Protein AF-A0A7L4P9Q3-F1 (afdb_monomer)

Solvent-accessible surface area (backbone atoms only — not comparable to full-atom values): 13283 Å² total; per-residue (Å²): 83,42,53,64,49,40,51,52,52,28,54,54,27,52,57,47,48,77,66,51,88,48,67,66,63,31,48,49,32,52,34,48,31,54,48,36,56,52,50,45,51,56,47,51,32,53,77,71,73,44,85,76,53,98,40,65,44,51,39,40,46,52,34,30,77,71,64,49,29,72,83,77,51,38,65,55,49,54,48,36,56,48,69,76,36,91,86,52,83,74,44,74,68,56,48,51,55,46,50,55,54,44,71,66,46,50,61,57,40,52,52,32,43,51,54,50,35,65,76,65,55,75,47,56,66,75,60,41,72,77,46,46,65,58,42,53,72,74,50,40,39,34,30,26,34,20,65,46,49,43,70,58,68,56,58,100,86,54,58,43,37,34,40,33,32,55,88,53,95,79,54,74,64,58,29,51,52,50,14,53,55,51,16,67,77,64,78,45,63,35,49,46,44,52,57,67,78,49,57,61,72,58,50,49,50,40,72,73,52,34,40,83,50,46,65,77,43,69,66,61,51,54,50,50,56,52,53,54,49,52,52,42,52,56,58,56,52,69,76,75,114

Secondary structure (DSSP, 8-state):
-HHHHHHHHHHHHHHHHHH---HHHHHHHHHHHHHHHHHHHHHHHHHTTPPPPSSHHHHHHHHHHTTSS-S--HHHHHHHHHHHSTTS---HHHHHHHHHHHHHHHHHHHHHHHHHHHHHTSS----GGGGHHHHHHTT-SEEEE-HHHHHT---TT--EEEEEE-SS---HHHHHHHHHHHHHHHTS-EEEEETTS--HHHHHHHHHH-EEEEES-HHHHHHHHHHHHHHHHHHHHTT--

Foldseek 3Di:
DQLVVLLVLLVVLLVCCVPDPDLLSNLVSLLSSLVSLLVLLQLVCVLVVHDQDPASLVSLVVCCVVQLAPPDSNVSSVVSVVSVDPPDPCDPVNSVVSSVVCNVGSVRSSVSNVVNCVVVVSPVPPLLVVVQVLCVVLQWAWKWFFDCVLVSNDDPQDETEMETERPDDDDPVSQVVSQVVVCVVVVHGHGYDYPVPDDLVVVVRCLVRIDTSDHPDPVVVVVVSVVSVVVSVVVVVVVVD

Mean predicted aligned error: 12.03 Å

Organism: NCBI:txid121277

Nearest PDB structures (foldseek):
  7bxo-assembly1_A  TM=8.896E-01  e=3.142E-07  Shewanella oneidensis MR-1
  6m6u-assembly1_F  TM=8.842E-01  e=9.973E-07  Shewanella oneidensis MR-1
  6m6u-assembly1_A  TM=8.779E-01  e=1.108E-06  Shewanella oneidensis MR-1
  7aer-assembly1_A  TM=8.636E-01  e=3.336E-06  Shewanella oneidensis MR-1
  6m6w-assembly1_F  TM=8.588E-01  e=3.004E-06  Shewanella oneidensis MR-1

Structure (mmCIF, N/CA/C/O backbone):
data_AF-A0A7L4P9Q3-F1
#
_entry.id   AF-A0A7L4P9Q3-F1
#
loop_
_atom_site.group_PDB
_atom_site.id
_atom_site.type_symbol
_atom_site.label_atom_id
_atom_site.label_alt_id
_atom_site.label_comp_id
_atom_site.label_asym_id
_atom_site.label_entity_id
_atom_site.label_seq_id
_atom_site.pdbx_PDB_ins_code
_atom_site.Cartn_x
_atom_site.Cartn_y
_atom_site.Cartn_z
_atom_site.occupancy
_atom_site.B_iso_or_equiv
_atom_site.auth_seq_id
_atom_site.auth_comp_id
_atom_site.auth_asym_id
_atom_site.auth_atom_id
_atom_site.pdbx_PDB_model_num
ATOM 1 N N . MET A 1 1 ? -6.589 1.162 -1.705 1.00 54.84 1 MET A N 1
ATOM 2 C CA . MET A 1 1 ? -5.410 2.061 -1.766 1.00 54.84 1 MET A CA 1
ATOM 3 C C . MET A 1 1 ? -4.164 1.322 -2.277 1.00 54.84 1 MET A C 1
ATOM 5 O O . MET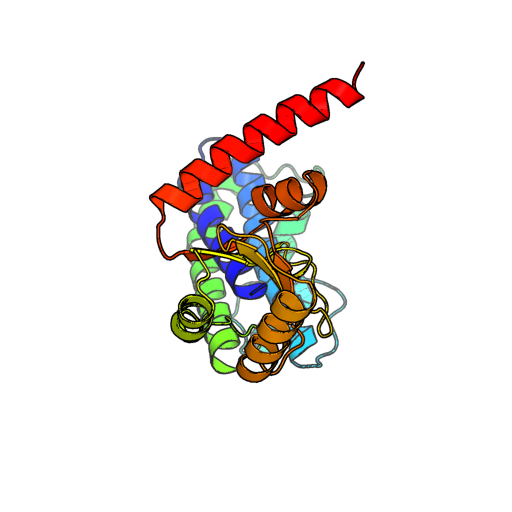 A 1 1 ? -3.042 1.629 -1.876 1.00 54.84 1 MET A O 1
ATOM 9 N N . ARG A 1 2 ? -4.342 0.339 -3.168 1.00 67.25 2 ARG A N 1
ATOM 10 C CA . ARG A 1 2 ? -3.278 -0.573 -3.623 1.00 67.25 2 ARG A CA 1
ATOM 11 C C . ARG A 1 2 ? -2.593 -0.086 -4.884 1.00 67.25 2 ARG A C 1
ATOM 13 O O . ARG A 1 2 ? -1.369 -0.085 -4.946 1.00 67.25 2 ARG A O 1
ATOM 20 N N . ILE A 1 3 ? -3.361 0.368 -5.869 1.00 78.50 3 ILE A N 1
ATOM 21 C CA . ILE A 1 3 ? -2.830 0.861 -7.138 1.00 78.50 3 ILE A CA 1
ATOM 22 C C . ILE A 1 3 ? -2.067 2.168 -6.918 1.00 78.50 3 ILE A C 1
ATOM 24 O O . ILE A 1 3 ? -0.943 2.291 -7.397 1.00 78.50 3 ILE A O 1
ATOM 28 N N . PHE A 1 4 ? -2.618 3.122 -6.159 1.00 74.69 4 PHE A N 1
ATOM 29 C CA . PHE A 1 4 ? -1.943 4.407 -5.934 1.00 74.69 4 PHE A CA 1
ATOM 30 C C . PHE A 1 4 ? -0.610 4.263 -5.196 1.00 74.69 4 PHE A C 1
ATOM 32 O O . PHE A 1 4 ? 0.350 4.940 -5.562 1.00 74.69 4 PHE A O 1
ATOM 39 N N . ARG A 1 5 ? -0.509 3.336 -4.233 1.00 75.62 5 ARG A N 1
ATOM 40 C CA . ARG A 1 5 ? 0.758 3.030 -3.556 1.00 75.62 5 ARG A CA 1
ATOM 41 C C . ARG A 1 5 ? 1.793 2.455 -4.526 1.00 75.62 5 ARG A C 1
ATOM 43 O O . ARG A 1 5 ? 2.927 2.920 -4.534 1.00 75.62 5 ARG A O 1
ATOM 50 N N . ILE A 1 6 ? 1.395 1.511 -5.385 1.00 82.56 6 ILE A N 1
ATOM 51 C CA . ILE A 1 6 ? 2.286 0.947 -6.415 1.00 82.56 6 ILE A CA 1
ATOM 52 C C . ILE A 1 6 ? 2.758 2.046 -7.384 1.00 82.56 6 ILE A C 1
ATOM 54 O O . ILE A 1 6 ? 3.937 2.098 -7.732 1.00 82.56 6 ILE A O 1
ATOM 58 N N . LEU A 1 7 ? 1.870 2.966 -7.780 1.00 85.44 7 LEU A N 1
ATOM 59 C CA . LEU A 1 7 ? 2.230 4.110 -8.626 1.00 85.44 7 LEU A CA 1
ATOM 60 C C . LEU A 1 7 ? 3.223 5.058 -7.929 1.00 85.44 7 LEU A C 1
ATOM 62 O O . LEU A 1 7 ? 4.192 5.486 -8.554 1.00 85.44 7 LEU A O 1
ATOM 66 N N . GLU A 1 8 ? 3.031 5.363 -6.644 1.00 81.00 8 GLU A N 1
ATOM 67 C CA . GLU A 1 8 ? 3.978 6.174 -5.864 1.00 81.00 8 GLU A CA 1
ATOM 68 C C . GLU A 1 8 ? 5.340 5.497 -5.696 1.00 81.00 8 GLU A C 1
ATOM 70 O O . GLU A 1 8 ? 6.380 6.152 -5.807 1.00 81.00 8 GLU A O 1
ATOM 75 N N . ASP A 1 9 ? 5.361 4.192 -5.433 1.00 81.62 9 ASP A N 1
ATOM 76 C CA . ASP A 1 9 ? 6.605 3.438 -5.320 1.00 81.62 9 ASP A CA 1
ATOM 77 C C . ASP A 1 9 ? 7.351 3.418 -6.661 1.00 81.62 9 ASP A C 1
ATOM 79 O O . ASP A 1 9 ? 8.561 3.669 -6.688 1.00 81.62 9 ASP A O 1
ATOM 83 N N . ALA A 1 10 ? 6.641 3.265 -7.784 1.00 90.31 10 ALA A N 1
ATOM 84 C CA . ALA A 1 10 ? 7.218 3.401 -9.119 1.00 90.31 10 ALA A CA 1
ATOM 85 C C . ALA A 1 10 ? 7.826 4.801 -9.348 1.00 90.31 10 ALA A C 1
ATOM 87 O O . ALA A 1 10 ? 8.956 4.914 -9.828 1.00 90.31 10 ALA A O 1
ATOM 88 N N . GLU A 1 11 ? 7.145 5.87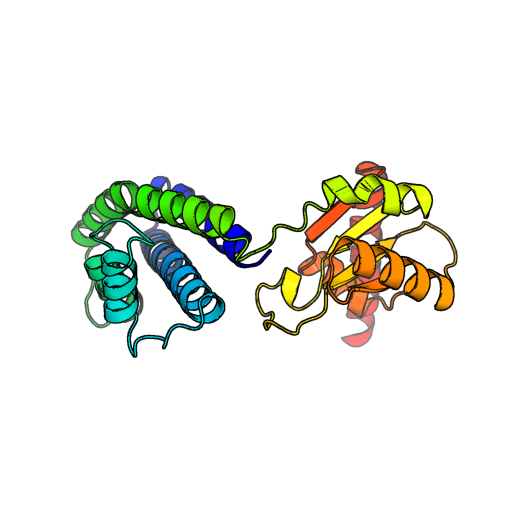8 -8.941 1.00 86.62 11 GLU A N 1
ATOM 89 C CA . GLU A 1 11 ? 7.677 7.250 -9.011 1.00 86.62 11 GLU A CA 1
ATOM 90 C C . GLU A 1 11 ? 8.940 7.431 -8.146 1.00 86.62 11 GLU A C 1
ATOM 92 O O . GLU A 1 11 ? 9.919 8.053 -8.575 1.00 86.62 11 GLU A O 1
ATOM 97 N N . ARG A 1 12 ? 8.971 6.856 -6.936 1.00 85.56 12 ARG A N 1
ATOM 98 C CA . ARG A 1 12 ? 10.169 6.865 -6.075 1.00 85.56 12 ARG A CA 1
ATOM 99 C C . ARG A 1 12 ? 11.327 6.109 -6.724 1.00 85.56 12 ARG A C 1
ATOM 101 O O . ARG A 1 12 ? 12.472 6.554 -6.618 1.00 85.56 12 ARG A O 1
ATOM 108 N N . ARG A 1 13 ? 11.056 4.999 -7.416 1.00 92.50 13 ARG A N 1
ATOM 109 C CA . ARG A 1 13 ? 12.073 4.253 -8.174 1.00 92.50 13 ARG A CA 1
ATOM 110 C C . ARG A 1 13 ? 12.619 5.062 -9.340 1.00 92.50 13 ARG A C 1
ATOM 112 O O . ARG A 1 13 ? 13.829 5.042 -9.532 1.00 92.50 13 ARG A O 1
ATOM 119 N N . LEU A 1 14 ? 11.791 5.827 -10.057 1.00 93.81 14 LEU A N 1
ATOM 120 C CA . LEU A 1 14 ? 12.271 6.715 -11.125 1.00 93.81 14 LEU A CA 1
ATOM 121 C C . LEU A 1 14 ? 13.304 7.728 -10.611 1.00 93.81 14 LEU A C 1
ATOM 123 O O . LEU A 1 14 ? 14.352 7.889 -11.232 1.00 93.81 14 LEU A O 1
ATOM 127 N N . LYS A 1 15 ? 13.088 8.313 -9.425 1.00 89.88 15 LYS A N 1
ATOM 128 C CA . LYS A 1 15 ? 14.080 9.200 -8.780 1.00 89.88 15 LYS A CA 1
ATOM 129 C C . LYS A 1 15 ? 15.394 8.473 -8.462 1.00 89.88 15 LYS A C 1
ATOM 131 O O . LYS A 1 15 ? 16.476 9.031 -8.631 1.00 89.88 15 LYS A O 1
ATOM 136 N N . ARG A 1 16 ? 15.322 7.209 -8.026 1.00 91.31 16 ARG A N 1
ATOM 137 C CA . ARG A 1 16 ? 16.515 6.375 -7.777 1.00 91.31 16 ARG A CA 1
ATOM 138 C C . ARG A 1 16 ? 17.237 6.015 -9.076 1.00 91.31 16 ARG A C 1
ATOM 140 O O . ARG A 1 16 ? 18.457 6.070 -9.118 1.00 91.31 16 ARG A O 1
ATOM 147 N N . ILE A 1 17 ? 16.504 5.711 -10.147 1.00 94.25 17 ILE A N 1
ATOM 148 C CA . ILE A 1 17 ? 17.059 5.462 -11.489 1.00 94.25 17 ILE A CA 1
ATOM 149 C C . ILE A 1 17 ? 17.796 6.702 -12.004 1.00 94.25 17 ILE A C 1
ATOM 151 O O . ILE A 1 17 ? 18.880 6.581 -12.565 1.00 94.25 17 ILE A O 1
ATOM 155 N N . GLU A 1 18 ? 17.241 7.895 -11.788 1.00 91.81 18 GLU A N 1
ATOM 156 C CA . GLU A 1 18 ? 17.840 9.167 -12.204 1.00 91.81 18 GLU A CA 1
ATOM 157 C C . GLU A 1 18 ? 19.143 9.500 -11.471 1.00 91.81 18 GLU A C 1
ATOM 159 O O . GLU A 1 18 ? 19.978 10.216 -12.017 1.00 91.81 18 GLU A O 1
ATOM 164 N N . THR A 1 19 ? 19.355 8.967 -10.271 1.00 90.31 19 THR A N 1
ATOM 165 C CA . THR A 1 19 ? 20.477 9.356 -9.402 1.00 90.31 19 THR A CA 1
ATOM 166 C C . THR A 1 19 ? 21.486 8.239 -9.154 1.00 90.31 19 THR A C 1
ATOM 168 O O . THR A 1 19 ? 22.609 8.526 -8.745 1.00 90.31 19 THR A O 1
ATOM 171 N N . SER A 1 20 ? 21.137 6.979 -9.433 1.00 87.31 20 SER A N 1
ATOM 172 C CA . SER A 1 20 ? 22.014 5.834 -9.173 1.00 87.31 20 SER A CA 1
ATOM 173 C C . SER A 1 20 ? 23.275 5.874 -10.038 1.00 87.31 20 SER A C 1
ATOM 175 O O . SER A 1 20 ? 23.200 6.027 -11.263 1.00 87.31 20 SER A O 1
ATOM 177 N N . GLY A 1 21 ? 24.424 5.705 -9.382 1.00 84.19 21 GLY A N 1
ATOM 178 C CA . GLY A 1 21 ? 25.713 5.401 -10.011 1.00 84.19 21 GLY A CA 1
ATOM 179 C C . GLY A 1 21 ? 26.104 3.922 -9.913 1.00 84.19 21 GLY A C 1
ATOM 180 O O . GLY A 1 21 ? 27.056 3.513 -10.561 1.00 84.19 21 GLY A O 1
ATOM 181 N N . ASP A 1 22 ? 25.374 3.131 -9.122 1.00 90.06 22 ASP A N 1
ATOM 182 C CA . ASP A 1 22 ? 25.566 1.684 -8.994 1.00 90.06 22 ASP A CA 1
ATOM 183 C C . ASP A 1 22 ? 24.701 0.944 -10.029 1.00 90.06 22 ASP A C 1
ATOM 185 O O . ASP A 1 22 ? 23.500 1.230 -10.163 1.00 90.06 22 ASP A O 1
ATOM 189 N N . GLU A 1 23 ? 25.317 0.025 -10.780 1.00 86.94 23 GLU A N 1
ATOM 190 C CA . GLU A 1 23 ? 24.680 -0.702 -11.883 1.00 86.94 23 GLU A CA 1
ATOM 191 C C . GLU A 1 23 ? 23.619 -1.696 -11.411 1.00 86.94 23 GLU A C 1
ATOM 193 O O . GLU A 1 23 ? 22.560 -1.797 -12.035 1.00 86.94 23 GLU A O 1
ATOM 198 N N . ASP A 1 24 ? 23.851 -2.397 -10.304 1.00 87.38 24 ASP A N 1
ATOM 199 C CA . ASP A 1 24 ? 22.914 -3.392 -9.784 1.00 87.38 24 ASP A CA 1
ATOM 200 C C . ASP A 1 24 ? 21.690 -2.706 -9.181 1.00 87.38 24 ASP A C 1
ATOM 202 O O . ASP A 1 24 ? 20.547 -3.099 -9.442 1.00 87.38 24 ASP A O 1
ATOM 206 N N . VAL A 1 25 ? 21.908 -1.606 -8.456 1.00 88.81 25 VAL A N 1
ATOM 207 C CA . VAL A 1 25 ? 20.827 -0.749 -7.959 1.00 88.81 25 VAL A CA 1
ATOM 208 C C . VAL A 1 25 ? 20.032 -0.167 -9.126 1.00 88.81 25 VAL A C 1
ATOM 210 O O . VAL A 1 25 ? 18.797 -0.163 -9.086 1.00 88.81 25 VAL A O 1
ATOM 213 N N . LEU A 1 26 ? 20.700 0.307 -10.181 1.00 90.88 26 LEU A N 1
ATOM 214 C CA . LEU A 1 26 ? 20.037 0.828 -11.375 1.00 90.88 26 LEU A CA 1
ATOM 215 C C . LEU A 1 26 ? 19.197 -0.258 -12.062 1.00 90.88 26 LEU A C 1
ATOM 217 O O . LEU A 1 26 ? 18.007 -0.048 -12.312 1.00 90.88 26 LEU A O 1
ATOM 221 N N . ARG A 1 27 ? 19.788 -1.431 -12.312 1.00 91.19 27 ARG A N 1
ATOM 222 C CA . ARG A 1 27 ? 19.135 -2.592 -12.930 1.00 91.19 27 ARG A CA 1
ATOM 223 C C . ARG A 1 27 ? 17.901 -3.016 -12.140 1.00 91.19 27 ARG A C 1
ATOM 225 O O . ARG A 1 27 ? 16.828 -3.166 -12.728 1.00 91.19 27 ARG A O 1
ATOM 232 N N . TRP A 1 28 ? 18.026 -3.143 -10.819 1.00 91.25 28 TRP A N 1
ATOM 233 C CA . TRP A 1 28 ? 16.919 -3.496 -9.934 1.00 91.25 28 TRP A CA 1
ATOM 234 C C . TRP A 1 28 ? 15.794 -2.463 -9.972 1.00 91.25 28 TRP A C 1
ATOM 236 O O . TRP A 1 28 ? 14.630 -2.829 -10.130 1.00 91.25 28 TRP A O 1
ATOM 246 N N . ASN A 1 29 ? 16.113 -1.170 -9.859 1.00 93.56 29 ASN A N 1
ATOM 247 C CA . ASN A 1 29 ? 15.075 -0.143 -9.858 1.00 93.56 29 ASN A CA 1
ATOM 248 C C . ASN A 1 29 ? 14.368 -0.043 -11.215 1.00 93.56 29 ASN A C 1
ATOM 250 O O . ASN A 1 29 ? 13.151 0.126 -11.224 1.00 93.56 29 ASN A O 1
ATOM 254 N N . ILE A 1 30 ? 15.079 -0.201 -12.342 1.00 94.75 30 ILE A N 1
ATOM 255 C CA . ILE A 1 30 ? 14.448 -0.270 -13.670 1.00 94.75 30 ILE A CA 1
ATOM 256 C C . ILE A 1 30 ? 13.508 -1.474 -13.747 1.00 94.75 30 ILE A C 1
ATOM 258 O O . ILE A 1 30 ? 12.353 -1.327 -14.147 1.00 94.75 30 ILE A O 1
ATOM 262 N N . HIS A 1 31 ? 13.990 -2.658 -13.359 1.00 94.06 31 HIS A N 1
ATOM 263 C CA . HIS A 1 31 ? 13.183 -3.873 -13.348 1.00 94.06 31 HIS A CA 1
ATOM 264 C C . HIS A 1 31 ? 11.901 -3.675 -12.529 1.00 94.06 31 HIS A C 1
ATOM 266 O O . HIS A 1 31 ? 10.803 -3.921 -13.027 1.00 94.06 31 HIS A O 1
ATOM 272 N N . ALA A 1 32 ? 12.049 -3.196 -11.294 1.00 92.31 32 ALA A N 1
ATOM 273 C CA . ALA A 1 32 ? 10.947 -3.013 -10.366 1.00 92.31 32 ALA A CA 1
ATOM 274 C C . ALA A 1 32 ? 9.960 -1.933 -10.838 1.00 92.31 32 ALA A C 1
ATOM 276 O O . ALA A 1 32 ? 8.766 -2.182 -10.815 1.00 92.31 32 ALA A O 1
ATOM 277 N N . ALA A 1 33 ? 10.418 -0.798 -11.377 1.00 95.31 33 ALA A N 1
ATOM 278 C CA . ALA A 1 33 ? 9.514 0.235 -11.895 1.00 95.31 33 ALA A CA 1
ATOM 279 C C . ALA A 1 33 ? 8.662 -0.260 -13.081 1.00 95.31 33 ALA A C 1
ATOM 281 O O . ALA A 1 33 ? 7.484 0.075 -13.191 1.00 95.31 33 ALA A O 1
ATOM 282 N N . ILE A 1 34 ? 9.238 -1.080 -13.972 1.00 96.19 34 ILE A N 1
ATOM 283 C CA . ILE A 1 34 ? 8.479 -1.707 -15.066 1.00 96.19 34 ILE A CA 1
ATOM 284 C C . ILE A 1 34 ? 7.487 -2.737 -14.507 1.00 96.19 34 ILE A C 1
ATOM 286 O O . ILE A 1 34 ? 6.362 -2.832 -14.995 1.00 96.19 34 ILE A O 1
ATOM 290 N N . GLN A 1 35 ? 7.903 -3.512 -13.503 1.00 93.44 35 GLN A N 1
ATOM 291 C CA . GLN A 1 35 ? 7.056 -4.496 -12.834 1.00 93.44 35 GLN A CA 1
ATOM 292 C C . GLN A 1 35 ? 5.848 -3.827 -12.159 1.00 93.44 35 GLN A C 1
ATOM 294 O O . GLN A 1 35 ? 4.727 -4.253 -12.413 1.00 93.44 35 GLN A O 1
ATOM 299 N N . ASP A 1 36 ? 6.064 -2.733 -11.428 1.00 92.75 36 ASP A N 1
ATOM 300 C CA . ASP A 1 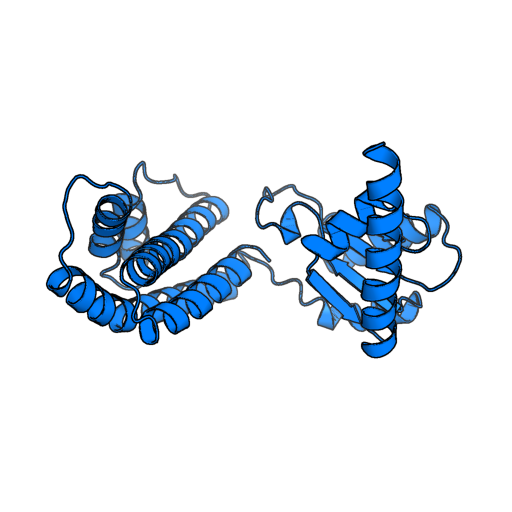36 ? 5.021 -1.959 -10.747 1.00 92.75 36 ASP A CA 1
ATOM 301 C C . ASP A 1 36 ? 3.923 -1.504 -11.737 1.00 92.75 36 ASP A C 1
ATOM 303 O O . ASP A 1 36 ? 2.735 -1.730 -11.513 1.00 92.75 36 ASP A O 1
ATOM 307 N N . ILE A 1 37 ? 4.303 -0.956 -12.902 1.00 96.31 37 ILE A N 1
ATOM 308 C CA . ILE A 1 37 ? 3.356 -0.557 -13.968 1.00 96.31 37 ILE A CA 1
ATOM 309 C C . ILE A 1 37 ? 2.548 -1.754 -14.486 1.00 96.31 37 ILE A C 1
ATOM 311 O O . ILE A 1 37 ? 1.339 -1.661 -14.707 1.00 96.31 37 ILE A O 1
ATOM 315 N N . LEU A 1 38 ? 3.217 -2.882 -14.717 1.00 94.50 38 LEU A N 1
ATOM 316 C CA . LEU A 1 38 ? 2.583 -4.088 -15.237 1.00 94.50 38 LEU A CA 1
ATOM 317 C C . LEU A 1 38 ? 1.631 -4.731 -14.223 1.00 94.50 38 LEU A C 1
ATOM 319 O O . LEU A 1 38 ? 0.605 -5.281 -14.622 1.00 94.50 38 LEU A O 1
ATOM 323 N N . ASP A 1 39 ? 1.948 -4.647 -12.935 1.00 89.50 39 ASP A N 1
ATOM 324 C CA . ASP A 1 39 ? 1.087 -5.148 -11.869 1.00 89.50 39 ASP A CA 1
ATOM 325 C C . ASP A 1 39 ? -0.154 -4.270 -11.710 1.00 89.50 39 ASP A C 1
ATOM 327 O O . ASP A 1 39 ? -1.258 -4.805 -11.617 1.00 89.50 39 ASP A O 1
ATOM 331 N N . VAL A 1 40 ? -0.019 -2.944 -11.830 1.00 90.88 40 VAL A N 1
ATOM 332 C CA . VAL A 1 40 ? -1.180 -2.041 -11.907 1.00 90.88 40 VAL A CA 1
ATOM 333 C C . VAL A 1 40 ? -2.090 -2.402 -13.082 1.00 90.88 40 VAL A C 1
ATOM 335 O O . VAL A 1 40 ? -3.300 -2.511 -12.901 1.00 90.88 40 VAL A O 1
ATOM 338 N N . LEU A 1 41 ? -1.539 -2.659 -14.273 1.00 93.88 41 LEU A N 1
ATOM 339 C CA . LEU A 1 41 ? -2.341 -3.116 -15.413 1.00 93.88 41 LEU A CA 1
ATOM 340 C C . LEU A 1 41 ? -3.054 -4.443 -15.131 1.00 93.88 41 LEU A C 1
ATOM 342 O O . LEU A 1 41 ? -4.212 -4.612 -15.504 1.00 93.88 41 LEU A O 1
ATOM 346 N N . ALA A 1 42 ? -2.385 -5.390 -14.474 1.00 86.94 42 ALA A N 1
ATOM 347 C CA . ALA A 1 42 ? -2.986 -6.675 -14.136 1.00 86.94 42 ALA A CA 1
ATOM 348 C C . ALA A 1 42 ? -4.129 -6.534 -13.118 1.00 86.94 42 ALA A C 1
ATOM 350 O O . ALA A 1 42 ? -5.077 -7.324 -13.168 1.00 86.94 42 ALA A O 1
ATOM 351 N N . ILE A 1 43 ? -4.043 -5.551 -12.215 1.00 83.94 43 ILE A N 1
ATOM 352 C CA . ILE A 1 43 ? -5.127 -5.189 -11.297 1.00 83.94 43 ILE A CA 1
ATOM 353 C C . ILE A 1 43 ? -6.271 -4.552 -12.088 1.00 83.94 43 ILE A C 1
ATOM 355 O O . ILE A 1 43 ? -7.373 -5.080 -12.036 1.00 83.94 43 ILE A O 1
ATOM 359 N N . ILE A 1 44 ? -6.010 -3.528 -12.912 1.00 87.75 44 ILE A N 1
ATOM 360 C CA . ILE A 1 44 ? -7.036 -2.872 -13.749 1.00 87.75 44 ILE A CA 1
ATOM 361 C C . ILE A 1 44 ? -7.811 -3.893 -14.592 1.00 87.75 44 ILE A C 1
ATOM 363 O O . ILE A 1 44 ? -9.032 -3.844 -14.647 1.00 87.75 44 ILE A O 1
ATOM 367 N N . PHE A 1 45 ? -7.129 -4.857 -15.217 1.00 86.81 45 PHE A N 1
ATOM 368 C CA . PHE A 1 45 ? -7.806 -5.909 -15.984 1.00 86.81 45 PHE A CA 1
ATOM 369 C C . PHE A 1 45 ? -8.723 -6.778 -15.120 1.00 86.81 45 PHE A C 1
ATOM 371 O O . PHE A 1 45 ? -9.740 -7.250 -15.615 1.00 86.81 45 PHE A O 1
ATOM 378 N N . SER A 1 46 ? -8.351 -7.016 -13.862 1.00 79.81 46 SER A N 1
ATOM 379 C CA . SER A 1 46 ? -9.186 -7.734 -12.896 1.00 79.81 46 SER A CA 1
ATOM 380 C C . SER A 1 46 ? -10.461 -6.952 -12.600 1.00 79.81 46 SER A C 1
ATOM 382 O O . SER A 1 46 ? -11.549 -7.476 -12.798 1.00 79.81 46 SER A O 1
ATOM 384 N N . GLU A 1 47 ? -10.291 -5.690 -12.214 1.00 79.19 47 GLU A N 1
ATOM 385 C CA . GLU A 1 47 ? -11.350 -4.794 -11.737 1.00 79.19 47 GLU A CA 1
ATOM 386 C C . GLU A 1 47 ? -12.353 -4.447 -12.846 1.00 79.19 47 GLU A C 1
ATOM 388 O O . GLU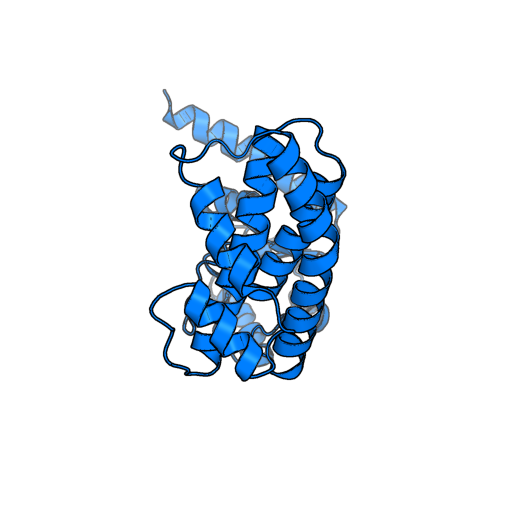 A 1 47 ? -13.548 -4.296 -12.623 1.00 79.19 47 GLU A O 1
ATOM 393 N N . GLU A 1 48 ? -11.885 -4.396 -14.091 1.00 83.75 48 GLU A N 1
ATOM 394 C CA . GLU A 1 48 ? -12.733 -4.213 -15.272 1.00 83.75 48 GLU A CA 1
ATOM 395 C C . GLU A 1 48 ? -13.439 -5.509 -15.725 1.00 83.75 48 GLU A C 1
ATOM 397 O O . GLU A 1 48 ? -14.150 -5.525 -16.736 1.00 83.75 48 GLU A O 1
ATOM 402 N N . GLY A 1 49 ? -13.206 -6.633 -15.038 1.00 79.31 49 GLY A N 1
ATOM 403 C CA . GLY A 1 49 ? -13.740 -7.946 -15.401 1.00 79.31 49 GLY A CA 1
ATOM 404 C C . GLY A 1 49 ? -13.164 -8.511 -16.706 1.00 79.31 49 GLY A C 1
ATOM 405 O O . GLY A 1 49 ? -13.778 -9.367 -17.352 1.00 79.31 49 GLY A O 1
ATOM 406 N N . TRP A 1 50 ? -11.998 -8.036 -17.147 1.00 88.19 50 TRP A N 1
ATOM 407 C CA . TRP A 1 50 ? -11.364 -8.482 -18.383 1.00 88.19 50 TRP A CA 1
ATOM 408 C C . TRP A 1 50 ? -10.536 -9.747 -18.176 1.00 88.19 50 TRP A C 1
ATOM 410 O O . TRP A 1 50 ? -9.865 -9.965 -17.165 1.00 88.19 50 TRP A O 1
ATOM 420 N N . LYS A 1 51 ? -10.514 -10.598 -19.205 1.00 83.25 51 LYS A N 1
ATOM 421 C CA . LYS A 1 51 ? -9.672 -11.794 -19.192 1.00 83.25 51 LYS A CA 1
ATOM 422 C C . LYS A 1 51 ? -8.198 -11.385 -19.189 1.00 83.25 51 LYS A C 1
ATOM 424 O O . LYS A 1 51 ? -7.714 -10.827 -20.170 1.00 83.25 51 LYS A O 1
ATOM 429 N N . LYS A 1 52 ? -7.468 -11.735 -18.125 1.00 79.00 52 LYS A N 1
ATOM 430 C CA . LYS A 1 52 ? -6.028 -11.453 -18.020 1.00 79.00 52 LYS A CA 1
ATOM 431 C C . LYS A 1 52 ? -5.250 -12.147 -19.149 1.00 79.00 52 LYS A C 1
ATOM 433 O O . LYS A 1 52 ? -5.342 -13.373 -19.292 1.00 79.00 52 LYS A O 1
ATOM 438 N N . PRO A 1 53 ? -4.471 -11.400 -19.950 1.00 88.31 53 PRO A N 1
ATOM 439 C CA . PRO A 1 53 ? -3.650 -11.993 -20.994 1.00 88.31 53 PRO A CA 1
ATOM 440 C C . PRO A 1 53 ? -2.573 -12.918 -20.413 1.00 88.31 53 PRO A C 1
ATOM 442 O O . PRO A 1 53 ? -2.068 -12.673 -19.320 1.00 88.31 53 PRO A O 1
ATOM 445 N N . PRO A 1 54 ? -2.147 -13.962 -21.149 1.00 81.62 54 PRO A N 1
ATOM 446 C CA . PRO A 1 54 ? -1.260 -15.000 -20.615 1.00 81.62 54 PRO A CA 1
ATOM 447 C C . PRO A 1 54 ? 0.204 -14.550 -20.469 1.00 81.62 54 PRO A C 1
ATOM 449 O O . PRO A 1 54 ? 1.062 -15.350 -20.108 1.00 81.62 54 PRO A O 1
ATOM 452 N N . SER A 1 55 ? 0.532 -13.303 -20.816 1.00 87.12 55 SER A N 1
ATOM 453 C CA . SER A 1 55 ? 1.871 -12.750 -20.631 1.00 87.12 55 SER A CA 1
ATOM 454 C C . SER A 1 55 ? 1.834 -11.237 -20.481 1.00 87.12 55 SER A C 1
ATOM 456 O O . SER A 1 55 ? 0.976 -10.566 -21.054 1.00 87.12 55 SER A O 1
ATOM 458 N N . TYR A 1 56 ? 2.831 -10.687 -19.791 1.00 88.12 56 TYR A N 1
ATOM 459 C CA . TYR A 1 56 ? 2.953 -9.247 -19.575 1.00 88.12 56 TYR A CA 1
ATOM 460 C C . TYR A 1 56 ? 3.096 -8.434 -20.869 1.00 88.12 56 TYR A C 1
ATOM 462 O O . TYR A 1 56 ? 2.573 -7.331 -20.963 1.00 88.12 56 TYR A O 1
ATOM 470 N N . SER A 1 57 ? 3.736 -8.976 -21.911 1.00 90.12 57 SER A N 1
ATOM 471 C CA . SER A 1 57 ? 3.779 -8.298 -23.215 1.00 90.12 57 SER A CA 1
ATOM 472 C C . SER A 1 57 ? 2.414 -8.250 -23.905 1.00 90.12 57 SER A C 1
ATOM 474 O O . SER A 1 57 ? 2.148 -7.299 -24.635 1.00 90.12 57 SER A O 1
ATOM 476 N N . LYS A 1 58 ? 1.563 -9.269 -23.712 1.00 91.88 58 LYS A N 1
ATOM 477 C CA . LYS A 1 58 ? 0.185 -9.248 -24.223 1.00 91.88 58 LYS A CA 1
ATOM 478 C C . LYS A 1 58 ? -0.704 -8.339 -23.376 1.00 91.88 58 LYS A C 1
ATOM 480 O O . LYS A 1 58 ? -1.494 -7.610 -23.952 1.00 91.88 58 LYS A O 1
ATOM 485 N N . LEU A 1 59 ? -0.513 -8.333 -22.055 1.00 92.88 59 LEU A N 1
ATOM 486 C CA . LEU A 1 59 ? -1.169 -7.401 -21.135 1.00 92.88 59 LEU A CA 1
ATOM 487 C C . LEU A 1 59 ? -0.897 -5.948 -21.532 1.00 92.88 59 LEU A C 1
ATOM 489 O O . LEU A 1 59 ? -1.838 -5.191 -21.722 1.00 92.88 59 LEU A O 1
ATOM 493 N N . ALA A 1 60 ? 0.376 -5.585 -21.729 1.00 95.94 60 ALA A N 1
ATOM 494 C CA . ALA A 1 60 ? 0.758 -4.245 -22.165 1.00 95.94 60 ALA A CA 1
ATOM 495 C C . ALA A 1 60 ? 0.100 -3.872 -23.501 1.00 95.94 60 ALA A C 1
ATOM 497 O O . ALA A 1 60 ? -0.508 -2.817 -23.601 1.00 95.94 60 ALA A O 1
ATOM 498 N N . ARG A 1 61 ? 0.154 -4.763 -24.500 1.00 97.06 61 ARG A N 1
ATOM 499 C CA . ARG A 1 61 ? -0.462 -4.519 -25.811 1.00 97.06 61 ARG A CA 1
ATOM 500 C C . ARG A 1 61 ? -1.966 -4.292 -25.718 1.00 97.06 61 ARG A C 1
ATOM 502 O O . ARG A 1 61 ? -2.489 -3.372 -26.325 1.00 97.06 61 ARG A O 1
ATOM 509 N N . GLU A 1 62 ? -2.661 -5.135 -24.969 1.00 97.00 62 GLU A N 1
ATOM 510 C CA . GLU A 1 62 ? -4.109 -5.014 -24.847 1.00 97.00 62 GLU A CA 1
ATOM 511 C C . GLU A 1 62 ? -4.501 -3.761 -24.048 1.00 97.00 62 GLU A C 1
ATOM 513 O O . GLU A 1 62 ? -5.500 -3.121 -24.358 1.00 97.00 62 GLU A O 1
ATOM 518 N N . ALA A 1 63 ? -3.691 -3.355 -23.065 1.00 96.94 63 ALA A N 1
ATOM 519 C CA . ALA A 1 63 ? -3.869 -2.087 -22.362 1.00 96.94 63 ALA A CA 1
ATOM 520 C C . ALA A 1 63 ? -3.686 -0.867 -23.288 1.00 96.94 63 ALA A C 1
ATOM 522 O O . ALA A 1 63 ? -4.450 0.092 -23.178 1.00 96.94 63 ALA A O 1
ATOM 523 N N . GLU A 1 64 ? -2.717 -0.916 -24.209 1.00 97.50 64 GLU A N 1
ATOM 524 C CA . GLU A 1 64 ? -2.513 0.096 -25.259 1.00 97.50 64 GLU A CA 1
ATOM 525 C C . GLU A 1 64 ? -3.727 0.157 -26.206 1.00 97.50 64 GLU A C 1
ATOM 527 O O . GLU A 1 64 ? -4.306 1.222 -26.405 1.00 97.50 64 GLU A O 1
ATOM 532 N N . GLU A 1 65 ? -4.178 -0.992 -26.726 1.00 97.00 65 GLU A N 1
ATOM 533 C CA . GLU A 1 65 ? -5.327 -1.097 -27.646 1.00 97.00 65 GLU A CA 1
ATOM 534 C C . GLU A 1 65 ? -6.643 -0.610 -27.018 1.00 97.00 65 GLU A C 1
ATOM 536 O O . GLU A 1 65 ? -7.501 -0.052 -27.703 1.00 97.00 65 GLU A O 1
ATOM 541 N N . ARG A 1 66 ? -6.803 -0.797 -25.704 1.00 95.75 66 ARG A N 1
ATOM 542 C CA . ARG A 1 66 ? -7.970 -0.343 -24.931 1.00 95.75 66 ARG A CA 1
ATOM 543 C C . ARG A 1 66 ? -7.873 1.116 -24.475 1.00 95.75 66 ARG A C 1
ATOM 545 O O . ARG A 1 66 ? -8.809 1.612 -23.851 1.00 95.75 66 ARG A O 1
ATOM 552 N N . GLY A 1 67 ? -6.761 1.799 -24.753 1.00 95.81 67 GLY A N 1
ATOM 553 C CA . GLY A 1 67 ? -6.543 3.188 -24.347 1.00 95.81 67 GLY A CA 1
ATOM 554 C C . GLY A 1 67 ? -6.363 3.379 -22.837 1.00 95.81 67 GLY A C 1
ATOM 555 O O . GLY A 1 67 ? -6.620 4.466 -22.326 1.00 95.81 67 GLY A O 1
ATOM 556 N N . VAL A 1 68 ? -5.941 2.336 -22.113 1.00 96.00 68 VAL A N 1
ATOM 557 C CA . VAL A 1 68 ? -5.603 2.425 -20.680 1.00 96.00 68 VAL A CA 1
ATOM 558 C C . VAL A 1 68 ? -4.302 3.207 -20.488 1.00 96.00 68 VAL A C 1
ATOM 560 O O . VAL A 1 68 ? -4.164 4.000 -19.560 1.00 96.00 68 VAL A O 1
ATOM 563 N N . ILE A 1 69 ? -3.348 2.989 -21.393 1.00 97.62 69 ILE A N 1
ATOM 564 C CA . ILE A 1 69 ? -2.033 3.633 -21.436 1.00 97.62 69 ILE A CA 1
ATOM 565 C C . ILE A 1 69 ? -1.672 4.002 -22.882 1.00 97.62 69 ILE A C 1
ATOM 567 O O . ILE A 1 69 ? -2.212 3.396 -23.809 1.00 97.62 69 ILE A O 1
ATOM 571 N N . PRO A 1 70 ? -0.758 4.966 -23.107 1.00 97.19 70 PRO A N 1
ATOM 572 C CA . PRO A 1 70 ? -0.222 5.229 -24.441 1.00 97.19 70 PRO A CA 1
ATOM 573 C C . PRO A 1 70 ? 0.599 4.044 -24.973 1.00 97.19 70 PRO A C 1
ATOM 575 O O . PRO A 1 70 ? 1.065 3.203 -24.208 1.00 97.19 70 PRO A O 1
ATOM 578 N N . GLU A 1 71 ? 0.822 4.012 -26.287 1.00 96.44 71 GLU A N 1
ATOM 579 C CA . GLU A 1 71 ? 1.648 2.991 -26.939 1.00 96.44 71 GLU A CA 1
ATOM 580 C C . GLU A 1 71 ? 3.122 3.038 -26.496 1.00 96.44 71 GLU A C 1
ATOM 582 O O . GLU A 1 71 ? 3.706 4.106 -26.286 1.00 96.44 71 GLU A O 1
ATOM 587 N N . GLY A 1 72 ? 3.761 1.866 -26.438 1.00 95.06 72 GLY A N 1
ATOM 588 C CA . GLY A 1 72 ? 5.211 1.734 -26.289 1.00 95.06 72 GLY A CA 1
ATOM 589 C C . GLY A 1 72 ? 5.675 1.047 -25.007 1.00 95.06 72 GLY A C 1
ATOM 590 O O . GLY A 1 72 ? 6.878 1.037 -24.747 1.00 95.06 72 GLY A O 1
ATOM 591 N N . LEU A 1 73 ? 4.779 0.447 -24.218 1.00 96.69 73 LEU A N 1
ATOM 592 C CA . LEU A 1 73 ? 5.130 -0.312 -23.016 1.00 96.69 73 LEU A CA 1
ATOM 593 C C . LEU A 1 73 ? 5.630 -1.731 -23.351 1.00 96.69 73 LEU A C 1
ATOM 595 O O . LEU A 1 73 ? 6.470 -2.286 -22.637 1.00 96.69 73 LEU A O 1
ATOM 599 N N . VAL A 1 74 ? 5.171 -2.323 -24.461 1.00 95.50 74 VAL A N 1
ATOM 600 C CA . VAL A 1 74 ? 5.515 -3.706 -24.861 1.00 95.50 74 VAL A CA 1
ATOM 601 C C . VAL A 1 74 ? 7.031 -4.004 -24.875 1.00 95.50 74 VAL A C 1
ATOM 603 O O . VAL A 1 74 ? 7.417 -5.072 -24.382 1.00 95.50 74 VAL A O 1
ATOM 606 N N . PRO A 1 75 ? 7.922 -3.133 -25.401 1.00 93.88 75 PRO A N 1
ATOM 607 C CA . PRO A 1 75 ? 9.368 -3.355 -25.340 1.00 93.88 75 PRO A CA 1
ATOM 608 C C . PRO A 1 75 ? 9.907 -3.439 -23.907 1.00 93.88 75 PRO A C 1
ATOM 610 O O . PRO A 1 75 ? 10.708 -4.327 -23.617 1.00 93.88 75 PRO A O 1
ATOM 613 N N . PHE A 1 76 ? 9.434 -2.584 -22.995 1.00 94.38 76 PHE A N 1
ATOM 614 C CA . PHE A 1 76 ? 9.857 -2.587 -21.591 1.00 94.38 76 PHE A CA 1
ATOM 615 C C . PHE A 1 76 ? 9.424 -3.869 -20.879 1.00 94.38 76 PHE A C 1
ATOM 617 O O . PHE A 1 76 ? 10.230 -4.480 -20.180 1.00 94.38 76 PHE A O 1
ATOM 624 N N . ALA A 1 77 ? 8.208 -4.355 -21.147 1.00 91.50 77 ALA A N 1
ATOM 625 C CA . ALA A 1 77 ? 7.735 -5.633 -20.614 1.00 91.50 77 ALA A CA 1
ATOM 626 C C . ALA A 1 77 ? 8.633 -6.819 -21.021 1.00 91.50 77 ALA A C 1
ATOM 628 O O . ALA A 1 77 ? 8.796 -7.771 -20.259 1.00 91.50 77 ALA A O 1
ATOM 629 N N . LYS A 1 78 ? 9.240 -6.769 -22.216 1.00 89.25 78 LYS A N 1
ATOM 630 C CA . LYS A 1 78 ? 10.200 -7.787 -22.673 1.00 89.25 78 LYS A CA 1
ATOM 631 C C . LYS A 1 78 ? 11.573 -7.621 -22.024 1.00 89.25 78 LYS A C 1
ATOM 633 O O . LYS A 1 78 ? 12.157 -8.614 -21.596 1.00 89.25 78 LYS A O 1
ATOM 638 N N . VAL A 1 79 ? 12.076 -6.387 -21.952 1.00 88.81 79 VAL A N 1
ATOM 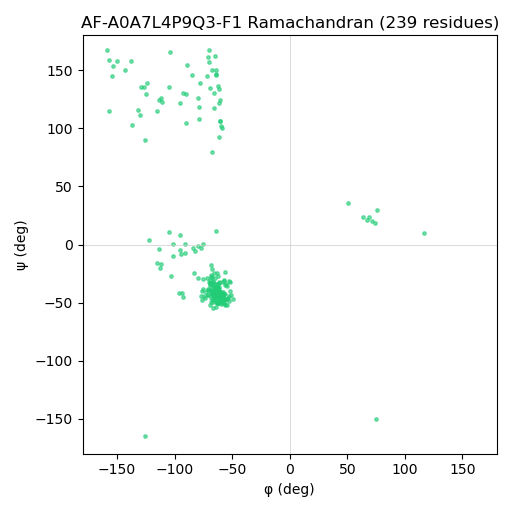639 C CA . VAL A 1 79 ? 13.387 -6.075 -21.357 1.00 88.81 79 VAL A CA 1
ATOM 640 C C . VAL A 1 79 ? 13.412 -6.388 -19.864 1.00 88.81 79 VAL A C 1
ATOM 642 O O . VAL A 1 79 ? 14.422 -6.883 -19.378 1.00 88.81 79 VAL A O 1
ATOM 645 N N . ARG A 1 80 ? 12.294 -6.217 -19.150 1.00 86.75 80 ARG A N 1
ATOM 646 C CA . ARG A 1 80 ? 12.159 -6.620 -17.744 1.00 86.75 80 ARG A CA 1
ATOM 647 C C . ARG A 1 80 ? 12.637 -8.056 -17.498 1.00 86.75 80 ARG A C 1
ATOM 649 O O . ARG A 1 80 ? 13.432 -8.286 -16.598 1.00 86.75 80 ARG A O 1
ATOM 656 N N . ASN A 1 81 ? 12.232 -9.017 -18.330 1.00 78.00 81 ASN A N 1
ATOM 657 C CA . ASN A 1 81 ? 12.690 -10.404 -18.176 1.00 78.00 81 ASN A CA 1
ATOM 658 C C . ASN A 1 81 ? 14.206 -10.552 -18.384 1.00 78.00 81 ASN A C 1
ATOM 660 O O . ASN A 1 81 ? 14.825 -11.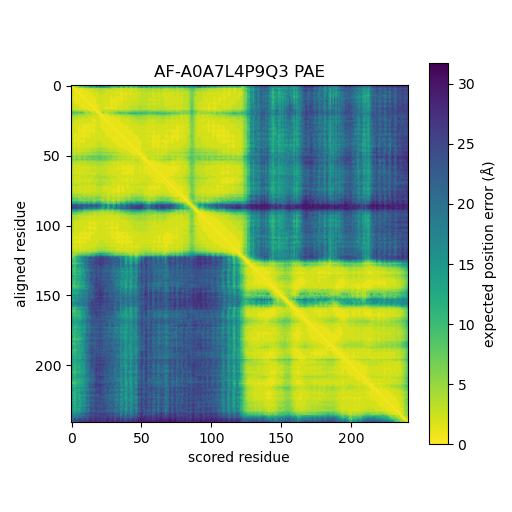385 -17.732 1.00 78.00 81 ASN A O 1
ATOM 664 N N . ALA A 1 82 ? 14.808 -9.758 -19.272 1.00 77.12 82 ALA A N 1
ATOM 665 C CA . ALA A 1 82 ? 16.257 -9.765 -19.473 1.00 77.12 82 ALA A CA 1
ATOM 666 C C . ALA A 1 82 ? 17.011 -9.155 -18.281 1.00 77.12 82 ALA A C 1
ATOM 668 O O . ALA A 1 82 ? 18.092 -9.622 -17.957 1.00 77.12 82 ALA A O 1
ATOM 669 N N . LEU A 1 83 ? 16.426 -8.170 -17.592 1.00 79.06 83 LEU A N 1
ATOM 670 C CA . LEU A 1 83 ? 16.997 -7.604 -16.364 1.00 79.06 83 LEU A CA 1
ATOM 671 C C . LEU A 1 83 ? 16.951 -8.591 -15.184 1.00 79.06 83 LEU A C 1
ATOM 673 O O . LEU A 1 83 ? 17.814 -8.529 -14.316 1.00 79.06 83 LEU A O 1
ATOM 677 N N . ALA A 1 84 ? 15.954 -9.484 -15.149 1.00 70.88 84 ALA A N 1
ATOM 678 C CA . ALA A 1 84 ? 15.777 -10.481 -14.087 1.00 70.88 84 ALA A CA 1
ATOM 679 C C . ALA A 1 84 ? 16.628 -11.750 -14.273 1.00 70.88 84 ALA A C 1
ATOM 681 O O . ALA A 1 84 ? 16.906 -12.460 -13.308 1.00 70.88 84 ALA A O 1
ATOM 682 N N . HIS A 1 85 ? 17.014 -12.072 -15.510 1.00 66.44 85 HIS A N 1
ATOM 683 C CA . HIS A 1 85 ? 17.749 -13.291 -15.838 1.00 66.44 85 HIS A CA 1
ATOM 684 C C . HIS A 1 85 ? 19.187 -12.979 -16.266 1.00 66.44 85 HIS A C 1
ATOM 686 O O . HIS A 1 85 ? 19.408 -12.331 -17.283 1.00 66.44 85 HIS A O 1
ATOM 692 N N . ALA A 1 86 ? 20.165 -13.563 -15.570 1.00 52.06 86 ALA A N 1
ATOM 693 C CA . ALA A 1 86 ? 21.609 -13.413 -15.802 1.00 52.06 86 ALA A CA 1
ATOM 694 C C . ALA A 1 86 ? 22.149 -13.945 -17.158 1.00 52.06 86 ALA A C 1
ATOM 696 O O . ALA A 1 86 ? 23.353 -14.084 -17.325 1.00 52.06 86 ALA A O 1
ATOM 697 N N . TYR A 1 87 ? 21.291 -14.281 -18.131 1.00 42.94 87 TYR A N 1
ATOM 698 C CA . TYR A 1 87 ? 21.698 -14.941 -19.384 1.00 42.94 87 TYR A CA 1
ATOM 699 C C . TYR A 1 87 ? 21.938 -13.991 -20.570 1.00 42.94 87 TYR A C 1
ATOM 701 O O . TYR A 1 87 ? 22.394 -14.433 -21.624 1.00 42.94 87 TYR A O 1
ATOM 709 N N . ARG A 1 88 ? 21.671 -12.688 -20.421 1.00 54.81 88 ARG A N 1
ATOM 710 C CA . ARG A 1 88 ? 22.245 -11.650 -21.287 1.00 54.81 88 ARG A CA 1
ATOM 711 C C . ARG A 1 88 ? 22.820 -10.576 -20.389 1.00 54.81 88 ARG A C 1
ATOM 713 O O . ARG A 1 88 ? 22.063 -9.896 -19.703 1.00 54.81 88 ARG A O 1
ATOM 720 N N . GLU A 1 89 ? 24.140 -10.459 -20.385 1.00 63.50 89 GLU A N 1
ATOM 721 C CA . GLU A 1 89 ? 24.834 -9.327 -19.786 1.00 63.50 89 GLU A CA 1
ATOM 722 C C . GLU A 1 89 ? 24.377 -8.074 -20.535 1.00 63.50 89 GLU A C 1
ATOM 724 O O . GLU A 1 89 ? 24.894 -7.758 -21.599 1.00 63.50 89 GLU A O 1
ATOM 729 N N . ILE A 1 90 ? 23.329 -7.415 -20.027 1.00 72.06 90 ILE A N 1
ATOM 730 C CA . ILE A 1 90 ? 23.050 -6.029 -20.393 1.00 72.06 90 ILE A CA 1
ATOM 731 C C . ILE A 1 90 ? 24.283 -5.273 -19.932 1.00 72.06 90 ILE A C 1
ATOM 733 O O . ILE A 1 90 ? 24.488 -5.142 -18.720 1.00 72.06 90 ILE A O 1
ATOM 737 N N . ASP A 1 91 ? 25.106 -4.866 -20.891 1.00 81.00 91 ASP A N 1
ATOM 738 C CA . ASP A 1 91 ? 26.331 -4.140 -20.602 1.00 81.00 91 ASP A CA 1
ATOM 739 C C . ASP A 1 91 ? 26.010 -2.719 -20.107 1.00 81.00 91 ASP A C 1
ATOM 741 O O . ASP A 1 91 ? 24.876 -2.232 -20.189 1.00 81.00 91 ASP A O 1
ATOM 745 N N . GLU A 1 92 ? 27.013 -2.038 -19.561 1.00 82.62 92 GLU A N 1
ATOM 746 C CA . GLU A 1 92 ? 26.867 -0.691 -19.002 1.00 82.62 92 GLU A CA 1
ATOM 747 C C . GLU A 1 92 ? 26.256 0.307 -20.011 1.00 82.62 92 GLU A C 1
ATOM 749 O O . GLU A 1 92 ? 25.442 1.170 -19.655 1.00 82.62 92 GLU A O 1
ATOM 754 N N . LYS A 1 93 ? 26.597 0.175 -21.302 1.00 86.69 93 LYS A N 1
ATOM 755 C CA . LYS A 1 93 ? 26.100 1.062 -22.364 1.00 86.69 93 LYS A CA 1
ATOM 756 C C . LYS A 1 93 ? 24.626 0.806 -22.640 1.00 86.69 93 LYS A C 1
ATOM 758 O O . LYS A 1 93 ? 23.854 1.759 -22.772 1.00 86.69 93 LYS A O 1
ATOM 763 N N . GLU A 1 94 ? 24.225 -0.457 -22.709 1.00 88.44 94 GLU A N 1
ATOM 764 C CA . GLU A 1 94 ? 22.833 -0.861 -22.871 1.00 88.44 94 GLU A CA 1
ATOM 765 C C . GLU A 1 94 ? 21.987 -0.451 -21.661 1.00 88.44 94 GLU A C 1
ATOM 767 O O . GLU A 1 94 ? 20.883 0.074 -21.839 1.00 88.44 94 GLU A O 1
ATOM 772 N N . LEU A 1 95 ? 22.509 -0.606 -20.438 1.00 89.31 95 LEU A N 1
ATOM 773 C CA . LEU A 1 95 ? 21.825 -0.198 -19.209 1.00 89.31 95 LEU A CA 1
ATOM 774 C C . LEU A 1 95 ? 21.637 1.324 -19.147 1.00 89.31 95 LEU A C 1
ATOM 776 O O . LEU A 1 95 ? 20.559 1.809 -18.794 1.00 89.31 95 LEU A O 1
ATOM 780 N N . THR A 1 96 ? 22.647 2.086 -19.569 1.00 90.88 96 THR A N 1
ATOM 781 C CA . THR A 1 96 ? 22.579 3.551 -19.664 1.00 90.88 96 THR A CA 1
ATOM 782 C C . THR A 1 96 ? 21.572 4.002 -20.723 1.00 90.88 96 THR A C 1
ATOM 784 O O . THR A 1 96 ? 20.756 4.892 -20.474 1.00 90.88 96 THR A O 1
ATOM 787 N N . ALA A 1 97 ? 21.560 3.363 -21.895 1.00 92.31 97 ALA A N 1
ATOM 788 C CA . ALA A 1 97 ? 20.575 3.652 -22.934 1.00 92.31 97 ALA A CA 1
ATOM 789 C C . ALA A 1 97 ? 19.146 3.317 -22.473 1.00 92.31 97 ALA A C 1
ATOM 791 O O . ALA A 1 97 ? 18.201 4.062 -22.754 1.00 92.31 97 ALA A O 1
ATOM 792 N N . LEU A 1 98 ? 18.984 2.217 -21.732 1.00 93.25 98 LEU A N 1
ATOM 793 C CA . LEU A 1 98 ? 17.711 1.834 -21.137 1.00 93.25 98 LEU A CA 1
ATOM 794 C C . LEU A 1 98 ? 17.248 2.856 -20.097 1.00 93.25 98 LEU A C 1
ATOM 796 O O . LEU A 1 98 ? 16.088 3.255 -20.143 1.00 93.25 98 LEU A O 1
ATOM 800 N N . ARG A 1 99 ? 18.139 3.328 -19.217 1.00 95.25 99 ARG A N 1
ATOM 801 C CA . ARG A 1 99 ? 17.850 4.382 -18.231 1.00 95.25 99 ARG A CA 1
ATOM 802 C C . ARG A 1 99 ? 17.252 5.623 -18.886 1.00 95.25 99 ARG A C 1
ATOM 804 O O . ARG A 1 99 ? 16.211 6.090 -18.432 1.00 95.25 99 ARG A O 1
ATOM 811 N N . VAL A 1 100 ? 17.858 6.121 -19.966 1.00 96.44 100 VAL A N 1
ATOM 812 C CA . VAL A 1 100 ? 17.350 7.301 -20.691 1.00 96.44 100 VAL A CA 1
ATOM 813 C C . VAL A 1 100 ? 15.929 7.056 -21.198 1.00 96.44 100 VAL A C 1
ATOM 815 O O . VAL A 1 100 ? 15.030 7.848 -20.927 1.00 96.44 100 VAL A O 1
ATOM 818 N N . ARG A 1 101 ? 15.695 5.921 -21.868 1.00 96.12 101 ARG A N 1
ATOM 819 C CA . ARG A 1 101 ? 14.360 5.568 -22.383 1.00 96.12 101 ARG A CA 1
ATOM 820 C C . ARG A 1 101 ? 13.333 5.386 -21.272 1.00 96.12 101 ARG A C 1
ATOM 822 O O . ARG A 1 101 ? 12.166 5.716 -21.458 1.00 96.12 101 ARG A O 1
ATOM 829 N N . VAL A 1 102 ? 13.756 4.833 -20.139 1.00 96.19 102 VAL A N 1
ATOM 830 C CA . VAL A 1 102 ? 12.893 4.598 -18.986 1.00 96.19 102 VAL A CA 1
ATOM 831 C C . VAL A 1 102 ? 12.435 5.921 -18.382 1.00 96.19 102 VAL A C 1
ATOM 833 O O . VAL A 1 102 ? 11.235 6.117 -18.206 1.00 96.19 102 VAL A O 1
ATOM 836 N N . LEU A 1 103 ? 13.368 6.841 -18.134 1.00 96.56 103 LEU A N 1
ATOM 837 C CA . LEU A 1 103 ? 13.068 8.165 -17.587 1.00 96.56 103 LEU A CA 1
ATOM 838 C C . LEU A 1 103 ? 12.227 9.017 -18.547 1.00 96.56 103 LEU A C 1
ATOM 840 O O . LEU A 1 103 ? 11.425 9.824 -18.093 1.00 96.56 103 LEU A O 1
ATOM 844 N N . GLU A 1 104 ? 12.351 8.806 -19.859 1.00 96.44 104 GLU A N 1
ATOM 845 C CA . GLU A 1 104 ? 11.509 9.471 -20.858 1.00 96.44 104 GLU A CA 1
ATOM 846 C C . GLU A 1 104 ? 10.078 8.899 -20.904 1.00 96.44 104 GLU A C 1
ATOM 848 O O . GLU A 1 104 ? 9.109 9.652 -20.995 1.00 96.44 104 GLU A O 1
ATOM 853 N N . LYS A 1 105 ? 9.919 7.567 -20.877 1.00 97.50 105 LYS A N 1
ATOM 854 C CA . LYS A 1 105 ? 8.635 6.909 -21.188 1.00 97.50 105 LYS A CA 1
ATOM 855 C C . LYS A 1 105 ? 7.788 6.554 -19.972 1.00 97.50 105 LYS A C 1
ATOM 857 O O . LYS A 1 105 ? 6.574 6.738 -20.023 1.00 97.50 105 LYS A O 1
ATOM 862 N N . LEU A 1 106 ? 8.381 6.047 -18.890 1.00 97.19 106 LEU A N 1
ATOM 863 C CA . LEU A 1 106 ? 7.606 5.552 -17.744 1.00 97.19 106 LEU A CA 1
ATOM 864 C C . LEU A 1 106 ? 6.739 6.625 -17.064 1.00 97.19 106 LEU A C 1
ATOM 866 O O . LEU A 1 106 ? 5.605 6.286 -16.723 1.00 97.19 106 LEU A O 1
ATOM 870 N N . PRO A 1 107 ? 7.161 7.902 -16.933 1.00 97.25 107 PRO A N 1
ATOM 871 C CA . PRO A 1 107 ? 6.287 8.950 -16.402 1.00 97.25 107 PRO A CA 1
ATOM 872 C C . PRO A 1 107 ? 4.965 9.098 -17.167 1.00 97.25 107 PRO A C 1
ATOM 874 O O . PRO A 1 107 ? 3.925 9.351 -16.560 1.00 97.25 107 PRO A O 1
ATOM 877 N N . LEU A 1 108 ? 4.982 8.893 -18.489 1.00 97.06 108 LEU A N 1
ATOM 878 C CA . LEU A 1 108 ? 3.785 8.982 -19.329 1.00 97.06 108 LEU A CA 1
ATOM 879 C C . LEU A 1 108 ? 2.796 7.855 -19.006 1.00 97.06 108 LEU A C 1
ATOM 881 O O . LEU A 1 108 ? 1.596 8.101 -18.901 1.00 97.06 108 LEU A O 1
ATOM 885 N N . PHE A 1 109 ? 3.294 6.631 -18.801 1.00 97.75 109 PHE A N 1
ATOM 886 C CA . PHE A 1 109 ? 2.457 5.498 -18.399 1.00 97.75 109 PHE A CA 1
ATOM 887 C C . PHE A 1 109 ? 1.894 5.691 -16.991 1.00 97.75 109 PHE A C 1
ATOM 889 O O . PHE A 1 109 ? 0.702 5.492 -16.793 1.00 97.75 109 PHE A O 1
ATOM 896 N N . LEU A 1 110 ? 2.714 6.131 -16.029 1.00 94.06 110 LEU A N 1
ATOM 897 C CA . LEU A 1 110 ? 2.263 6.384 -14.656 1.00 94.06 110 LEU A CA 1
ATOM 898 C C . LEU A 1 110 ? 1.171 7.456 -14.610 1.00 94.06 110 LEU A C 1
ATOM 900 O O . LEU A 1 110 ? 0.154 7.267 -13.945 1.00 94.06 110 LEU A O 1
ATOM 904 N N . SER A 1 111 ? 1.337 8.544 -15.368 1.00 90.44 111 SER A N 1
ATOM 905 C CA . SER A 1 111 ? 0.312 9.583 -15.476 1.00 90.44 111 SER A CA 1
ATOM 906 C C . SER A 1 111 ? -0.979 9.049 -16.102 1.00 90.44 111 SER A C 1
ATOM 908 O O . SER A 1 111 ? -2.054 9.348 -15.588 1.00 90.44 111 SER A O 1
ATOM 910 N N . ALA A 1 112 ? -0.892 8.255 -17.175 1.00 95.50 112 ALA A N 1
ATOM 911 C CA . ALA A 1 112 ? -2.065 7.667 -17.822 1.00 95.50 112 ALA A CA 1
ATOM 912 C C . ALA A 1 112 ? -2.806 6.691 -16.895 1.00 95.50 112 ALA A C 1
ATOM 914 O O . ALA A 1 112 ? -4.023 6.790 -16.756 1.00 95.50 112 ALA A O 1
ATOM 915 N N . LEU A 1 113 ? -2.075 5.816 -16.198 1.00 93.50 113 LEU A N 1
ATOM 916 C CA . LEU A 1 113 ? -2.640 4.891 -15.214 1.00 93.50 113 LEU A CA 1
ATOM 917 C C . LEU A 1 113 ? -3.327 5.636 -14.073 1.00 93.50 113 LEU A C 1
ATOM 919 O O . LEU A 1 113 ? -4.457 5.304 -13.725 1.00 93.50 113 LEU A O 1
ATOM 923 N N . ARG A 1 114 ? -2.687 6.680 -13.533 1.00 86.94 114 ARG A N 1
ATOM 924 C CA . ARG A 1 114 ? -3.270 7.516 -12.479 1.00 86.94 114 ARG A CA 1
ATOM 925 C C . ARG A 1 114 ? -4.596 8.124 -12.935 1.00 86.94 114 ARG A C 1
ATOM 927 O O . ARG A 1 114 ? -5.602 7.980 -12.248 1.00 86.94 114 ARG A O 1
ATOM 934 N N . SER A 1 115 ? -4.619 8.742 -14.118 1.00 86.94 115 SER A N 1
ATOM 935 C CA . SER A 1 115 ? -5.843 9.309 -14.692 1.00 86.94 115 SER A CA 1
ATOM 936 C C . SER A 1 115 ? -6.924 8.252 -14.935 1.00 86.94 115 SER A C 1
ATOM 938 O O . SER A 1 115 ? -8.089 8.499 -14.630 1.00 86.94 115 SER A O 1
ATOM 940 N N . TYR A 1 116 ? -6.553 7.078 -15.450 1.00 91.12 116 TYR A N 1
ATOM 941 C CA . TYR A 1 116 ? -7.485 5.989 -15.743 1.00 91.12 116 TYR A CA 1
ATOM 942 C C . TYR A 1 116 ? -8.158 5.450 -14.476 1.00 91.12 116 TYR A C 1
ATOM 944 O O . TYR A 1 116 ? -9.381 5.308 -14.437 1.00 91.12 116 TYR A O 1
ATOM 952 N N . VAL A 1 117 ? -7.358 5.177 -13.443 1.00 85.12 117 VAL A N 1
ATOM 953 C CA . VAL A 1 117 ? -7.807 4.615 -12.162 1.00 85.12 117 VAL A CA 1
ATOM 954 C C . VAL A 1 117 ? -8.694 5.613 -11.424 1.00 85.12 117 VAL A C 1
ATOM 956 O O . VAL A 1 117 ? -9.787 5.245 -10.995 1.00 85.12 117 VAL A O 1
ATOM 959 N N . SER A 1 118 ? -8.285 6.887 -11.351 1.00 77.62 118 SER A N 1
ATOM 960 C CA . SER A 1 118 ? -9.098 7.952 -10.750 1.00 77.62 118 SER A CA 1
ATOM 961 C C . SER A 1 118 ? -10.444 8.127 -11.453 1.00 77.62 118 SER A C 1
ATOM 963 O O . SER A 1 118 ? -11.462 8.278 -10.787 1.00 77.62 118 SER A O 1
ATOM 965 N N . ALA A 1 119 ? -10.476 8.090 -12.790 1.00 81.56 119 ALA A N 1
ATOM 966 C CA . ALA A 1 119 ? -11.703 8.313 -13.557 1.00 81.56 119 ALA A CA 1
ATOM 967 C C . ALA A 1 119 ? -12.752 7.202 -13.386 1.00 81.56 119 ALA A C 1
ATOM 969 O O . ALA A 1 119 ? -13.927 7.432 -13.664 1.00 81.56 119 ALA A O 1
ATOM 970 N N . ARG A 1 120 ? -12.336 6.003 -12.962 1.00 81.00 120 ARG A N 1
ATOM 971 C CA . ARG A 1 120 ? -13.206 4.825 -12.839 1.00 81.00 120 ARG A CA 1
ATOM 972 C C . ARG A 1 120 ? -13.427 4.346 -11.409 1.00 81.00 120 ARG A C 1
ATOM 974 O O . ARG A 1 120 ? -14.182 3.403 -11.216 1.00 81.00 120 ARG A O 1
ATOM 981 N N . GLY A 1 121 ? -12.775 4.961 -10.422 1.00 70.00 121 GLY A N 1
ATOM 982 C CA . GLY A 1 121 ? -12.892 4.545 -9.022 1.00 70.00 121 GLY A CA 1
ATOM 983 C C . GLY A 1 121 ? -12.367 3.130 -8.746 1.00 70.00 121 GLY A C 1
ATOM 984 O O . GLY A 1 121 ? -12.789 2.522 -7.775 1.00 70.00 121 GLY A O 1
ATOM 985 N N . ILE A 1 122 ? -11.463 2.613 -9.591 1.00 67.62 122 ILE A N 1
ATOM 986 C CA . ILE A 1 122 ? -10.941 1.228 -9.546 1.00 67.62 122 ILE A CA 1
ATOM 987 C C . ILE A 1 122 ? -10.072 0.963 -8.307 1.00 67.62 122 ILE A C 1
ATOM 989 O O . ILE A 1 122 ? -9.963 -0.153 -7.820 1.00 67.62 122 ILE A O 1
ATOM 993 N N . ASP A 1 123 ? -9.436 2.001 -7.783 1.00 59.75 123 ASP A N 1
ATOM 994 C CA . ASP A 1 123 ? -8.808 1.968 -6.471 1.00 59.75 123 ASP A CA 1
ATOM 995 C C . ASP A 1 123 ? -9.414 3.146 -5.732 1.00 59.75 123 ASP A C 1
ATOM 997 O O . ASP A 1 123 ? -8.915 4.264 -5.901 1.00 59.75 123 ASP A O 1
ATOM 1001 N N . PRO A 1 124 ? -10.539 2.975 -5.014 1.00 51.91 124 PRO A N 1
ATOM 1002 C CA . PRO A 1 124 ? -11.046 4.063 -4.214 1.00 51.91 124 PRO A CA 1
ATOM 1003 C C . PRO A 1 124 ? -9.941 4.380 -3.210 1.00 51.91 124 PRO A C 1
ATOM 1005 O O . PRO A 1 124 ? -9.642 3.618 -2.283 1.00 51.91 124 PRO A O 1
ATOM 1008 N N . VAL A 1 125 ? -9.266 5.507 -3.443 1.00 54.69 125 VAL A N 1
ATOM 1009 C CA . VAL A 1 125 ? -8.593 6.219 -2.373 1.00 54.69 125 VAL A CA 1
ATOM 1010 C C . VAL A 1 125 ? -9.726 6.527 -1.427 1.00 54.69 125 VAL A C 1
ATOM 1012 O O . VAL A 1 125 ? -10.539 7.415 -1.679 1.00 54.69 125 VAL A O 1
ATOM 1015 N N . VAL A 1 126 ? -9.833 5.726 -0.373 1.00 60.84 126 VAL A N 1
ATOM 1016 C CA . VAL A 1 126 ? -10.552 6.178 0.793 1.00 60.84 126 VAL A CA 1
ATOM 1017 C C . VAL A 1 126 ? -9.791 7.415 1.231 1.00 60.84 126 VAL A C 1
ATOM 1019 O O . VAL A 1 126 ? -8.685 7.332 1.764 1.00 60.84 126 VAL A O 1
ATOM 1022 N N . GLU A 1 127 ? -10.346 8.575 0.908 1.00 66.94 127 GLU A N 1
ATOM 1023 C CA . GLU A 1 127 ? -9.900 9.845 1.446 1.00 66.94 127 GLU A CA 1
ATOM 1024 C C . GLU A 1 127 ? -10.258 9.823 2.928 1.00 66.94 127 GLU A C 1
ATOM 1026 O O . GLU A 1 127 ? -11.277 10.366 3.350 1.00 66.94 127 GLU A O 1
ATOM 1031 N N . TRP A 1 128 ? -9.439 9.146 3.734 1.00 78.25 128 TRP A N 1
ATOM 1032 C CA . TRP A 1 128 ? -9.605 9.055 5.185 1.00 78.25 128 TRP A CA 1
ATOM 1033 C C . TRP A 1 128 ? -9.644 10.446 5.832 1.00 78.25 128 TRP A C 1
ATOM 1035 O O . TRP A 1 128 ? -10.279 10.642 6.866 1.00 78.25 128 TRP A O 1
ATOM 1045 N N . SER A 1 129 ? -9.060 11.440 5.153 1.00 73.06 129 SER A N 1
ATOM 1046 C CA . SER A 1 129 ? -9.196 12.870 5.432 1.00 73.06 129 SER A CA 1
ATOM 1047 C C . SER A 1 129 ? -10.664 13.324 5.537 1.00 73.06 129 SER A C 1
ATOM 1049 O O . SER A 1 129 ? -11.010 14.087 6.439 1.00 73.06 129 SER A O 1
ATOM 1051 N N . SER A 1 130 ? -11.557 12.809 4.685 1.00 81.44 130 SER A N 1
ATOM 1052 C CA . SER A 1 130 ? -12.999 13.089 4.726 1.00 81.44 130 SER A CA 1
ATOM 1053 C C . SER A 1 130 ? -13.683 12.484 5.960 1.00 81.44 130 SER A C 1
ATOM 1055 O O . SER A 1 130 ? -14.660 13.043 6.464 1.00 81.44 130 SER A O 1
ATOM 1057 N N . LEU A 1 131 ? -13.116 11.410 6.518 1.00 89.81 131 LEU A N 1
ATOM 1058 C CA . LEU A 1 131 ? -13.574 10.739 7.738 1.00 89.81 131 LEU A CA 1
ATOM 1059 C C . LEU A 1 131 ? -12.932 11.280 9.017 1.00 89.81 131 LEU A C 1
ATOM 1061 O O . LEU A 1 131 ? -13.298 10.844 10.107 1.00 89.81 131 LEU A O 1
ATOM 1065 N N . ALA A 1 132 ? -12.055 12.287 8.931 1.00 91.19 132 ALA A N 1
ATOM 1066 C CA . ALA A 1 132 ? -11.449 12.926 10.103 1.00 91.19 132 ALA A CA 1
ATOM 1067 C C . ALA A 1 132 ? -12.494 13.383 11.138 1.00 91.19 132 ALA A C 1
ATOM 1069 O O . ALA A 1 132 ? -12.254 13.344 12.343 1.00 91.19 132 ALA A O 1
ATOM 1070 N N . HIS A 1 133 ? -13.682 13.781 10.676 1.00 93.31 133 HIS A N 1
ATOM 1071 C CA . HIS A 1 133 ? -14.787 14.165 11.546 1.00 93.31 133 HIS A CA 1
ATOM 1072 C C . HIS A 1 133 ? -15.355 12.986 12.362 1.00 93.31 133 HIS A C 1
ATOM 1074 O O . HIS A 1 133 ? -15.755 13.199 13.504 1.00 93.31 133 HIS A O 1
ATOM 1080 N N . VAL A 1 134 ? -15.368 11.765 11.811 1.00 95.56 134 VAL A N 1
ATOM 1081 C CA . VAL A 1 134 ? -15.791 10.539 12.509 1.00 95.56 134 VAL A CA 1
ATOM 1082 C C . VAL A 1 134 ? -14.791 10.227 13.616 1.00 95.56 134 VAL A C 1
ATOM 1084 O O . VAL A 1 134 ? -15.170 10.204 14.785 1.00 95.56 134 VAL A O 1
ATOM 1087 N N . PHE A 1 135 ? -13.504 10.120 13.270 1.00 96.19 135 PHE A N 1
ATOM 1088 C CA . PHE A 1 135 ? -12.428 9.864 14.233 1.00 96.19 135 PHE A CA 1
ATOM 1089 C C . PHE A 1 135 ? -12.435 10.880 15.383 1.00 96.19 135 PHE A C 1
ATOM 1091 O O . PHE A 1 135 ? -12.416 10.509 16.557 1.00 96.19 135 PHE A O 1
ATOM 1098 N N . LYS A 1 136 ? -12.568 12.171 15.061 1.00 95.31 136 LYS A N 1
ATOM 1099 C CA . LYS A 1 136 ? -12.623 13.235 16.066 1.00 95.31 136 LYS A CA 1
ATOM 1100 C C . LYS A 1 136 ? -13.834 13.124 16.997 1.00 95.31 136 LYS A C 1
ATOM 1102 O O . LYS A 1 136 ? -13.690 13.357 18.195 1.00 95.31 136 LYS A O 1
ATOM 1107 N N . ARG A 1 137 ? -15.022 12.776 16.482 1.00 95.56 137 ARG A N 1
ATOM 1108 C CA . ARG A 1 137 ? -16.225 12.571 17.316 1.00 95.56 137 ARG A CA 1
ATOM 1109 C C . ARG A 1 137 ? -16.046 11.428 18.309 1.00 95.56 137 ARG A C 1
ATOM 1111 O O . ARG A 1 137 ? -16.485 11.554 19.446 1.00 95.56 137 ARG A O 1
ATOM 1118 N N . TRP A 1 138 ? -15.384 10.360 17.880 1.00 96.56 138 TRP A N 1
ATOM 1119 C CA . TRP A 1 138 ? -15.083 9.192 18.705 1.00 96.56 138 TRP A CA 1
ATOM 1120 C C . TRP A 1 138 ? -13.922 9.409 19.687 1.00 96.56 138 TRP A C 1
ATOM 1122 O O . TRP A 1 138 ? -13.627 8.538 20.502 1.00 96.56 138 TRP A O 1
ATOM 1132 N N . GLY A 1 139 ? -13.273 10.577 19.651 1.00 95.94 139 GLY A N 1
ATOM 1133 C CA . GLY A 1 139 ? -12.146 10.895 20.527 1.00 95.94 139 GLY A CA 1
ATOM 1134 C C . GLY A 1 139 ? -10.850 10.180 20.146 1.00 95.94 139 GLY A C 1
ATOM 1135 O O . GLY A 1 139 ? -9.939 10.108 20.968 1.00 95.94 139 GLY A O 1
ATOM 1136 N N . VAL A 1 140 ? -10.756 9.678 18.915 1.00 97.62 140 VAL A N 1
ATOM 1137 C CA . VAL A 1 140 ? -9.548 9.049 18.379 1.00 97.62 140 VAL A CA 1
ATOM 1138 C C . VAL A 1 140 ? -8.410 10.062 18.330 1.00 97.62 140 VAL A C 1
ATOM 1140 O O . VAL A 1 140 ? -8.597 11.202 17.898 1.00 97.62 140 VAL A O 1
ATOM 1143 N N . LYS A 1 141 ? -7.214 9.635 18.740 1.00 97.56 141 LYS A N 1
ATOM 1144 C CA . LYS A 1 141 ? -5.983 10.434 18.700 1.00 97.56 141 LYS A CA 1
ATOM 1145 C C . LYS A 1 141 ? -5.192 10.208 17.430 1.00 97.56 141 LYS A C 1
ATOM 1147 O O . LYS A 1 141 ? -4.717 11.169 16.836 1.00 97.56 141 LYS A O 1
ATOM 1152 N N . PHE A 1 142 ? -5.085 8.966 16.985 1.00 97.31 142 PHE A N 1
ATOM 1153 C CA . PHE A 1 142 ? -4.529 8.618 15.684 1.00 97.31 142 PHE A CA 1
ATOM 1154 C C . PHE A 1 142 ? -5.046 7.249 15.244 1.00 97.31 142 PHE A C 1
ATOM 1156 O O . PHE A 1 142 ? -5.502 6.455 16.067 1.00 97.31 142 PHE A O 1
ATOM 1163 N N . ALA A 1 143 ? -4.995 6.991 13.941 1.00 97.00 143 ALA A N 1
ATOM 1164 C CA . ALA A 1 143 ? -5.399 5.723 13.359 1.00 97.00 143 ALA A CA 1
ATOM 1165 C C . ALA A 1 143 ? -4.499 5.329 12.185 1.00 97.00 143 ALA A C 1
ATOM 1167 O O . ALA A 1 143 ? -3.995 6.182 11.441 1.00 97.00 143 ALA A O 1
ATOM 1168 N N . TYR A 1 144 ? -4.355 4.021 12.003 1.00 93.62 144 TYR A N 1
ATOM 1169 C CA . TYR A 1 144 ? -3.604 3.388 10.931 1.00 93.62 144 TYR A CA 1
ATOM 1170 C C . TYR A 1 144 ? -4.504 2.433 10.157 1.00 93.62 144 TYR A C 1
ATOM 1172 O O . TYR A 1 144 ? -5.257 1.665 10.746 1.00 93.62 144 TYR A O 1
ATOM 1180 N N . LEU A 1 145 ? -4.365 2.424 8.839 1.00 91.06 145 LEU A N 1
ATOM 1181 C CA . LEU A 1 145 ? -4.762 1.283 8.028 1.00 91.06 145 LEU A CA 1
ATOM 1182 C C . LEU A 1 145 ? -3.653 0.236 8.125 1.00 91.06 145 LEU A C 1
ATOM 1184 O O . LEU A 1 145 ? -2.500 0.554 7.835 1.00 91.06 145 LEU A O 1
ATOM 1188 N N . PHE A 1 146 ? -3.983 -0.997 8.490 1.00 87.38 146 PHE A N 1
ATOM 1189 C CA . PHE A 1 146 ? -3.034 -2.109 8.524 1.00 87.38 146 PHE A CA 1
ATOM 1190 C C . PHE A 1 146 ? -3.550 -3.296 7.690 1.00 87.38 146 PHE A C 1
ATOM 1192 O O . PHE A 1 146 ? -4.377 -3.131 6.793 1.00 87.38 146 PHE A O 1
ATOM 1199 N N . GLY A 1 147 ? -2.961 -4.477 7.875 1.00 82.62 147 GLY A N 1
ATOM 1200 C CA . GLY A 1 147 ? -3.470 -5.700 7.262 1.00 82.62 147 GLY A CA 1
ATOM 1201 C C . GLY A 1 147 ? -3.190 -5.840 5.763 1.00 82.62 147 GLY A C 1
ATOM 1202 O O . GLY A 1 147 ? -2.135 -5.445 5.251 1.00 82.62 147 GLY A O 1
ATOM 1203 N N . SER A 1 148 ? -4.083 -6.534 5.058 1.00 71.06 148 SER A N 1
ATOM 1204 C CA . SER A 1 148 ? -3.870 -6.909 3.648 1.00 71.06 148 SER A CA 1
ATOM 1205 C C . SER A 1 148 ? -3.850 -5.688 2.723 1.00 71.06 148 SER A C 1
ATOM 1207 O O . SER A 1 148 ? -2.964 -5.585 1.869 1.00 71.06 148 SER A O 1
ATOM 1209 N N . ARG A 1 149 ? -4.749 -4.728 2.970 1.00 70.25 149 ARG A N 1
ATOM 1210 C CA . ARG A 1 149 ? -4.878 -3.472 2.219 1.00 70.25 149 ARG A CA 1
ATOM 1211 C C . ARG A 1 149 ? -3.707 -2.527 2.453 1.00 70.25 149 ARG A C 1
ATOM 1213 O O . ARG A 1 149 ? -3.247 -1.886 1.511 1.00 70.25 149 ARG A O 1
ATOM 1220 N N . ALA A 1 150 ? -3.154 -2.483 3.667 1.00 68.00 150 ALA A N 1
ATOM 1221 C CA . ALA A 1 150 ? -1.914 -1.746 3.901 1.00 68.00 150 ALA A CA 1
ATOM 1222 C C . ALA A 1 150 ? -0.742 -2.356 3.118 1.00 68.00 150 ALA A C 1
ATOM 1224 O O . ALA A 1 150 ? 0.049 -1.623 2.530 1.00 68.00 150 ALA A O 1
ATOM 1225 N N . ARG A 1 151 ? -0.652 -3.689 3.033 1.00 61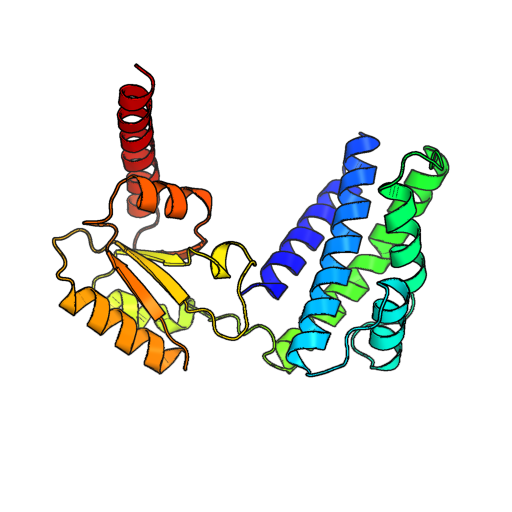.69 151 ARG A N 1
ATOM 1226 C CA . ARG A 1 151 ? 0.441 -4.395 2.335 1.00 61.69 151 ARG A CA 1
ATOM 1227 C C . ARG A 1 151 ? 0.268 -4.517 0.814 1.00 61.69 151 ARG A C 1
ATOM 1229 O O . ARG A 1 151 ? 1.182 -5.010 0.156 1.00 61.69 151 ARG A O 1
ATOM 1236 N N . GLY A 1 152 ? -0.865 -4.095 0.247 1.00 55.06 152 GLY A N 1
ATOM 1237 C CA . GLY A 1 152 ? -1.173 -4.243 -1.185 1.00 55.06 152 GLY A CA 1
ATOM 1238 C C . GLY A 1 152 ? -1.463 -5.689 -1.621 1.00 55.06 152 GLY A C 1
ATOM 1239 O O . GLY A 1 152 ? -1.314 -6.031 -2.802 1.00 55.06 152 GLY A O 1
ATOM 1240 N N . LEU A 1 153 ? -1.813 -6.553 -0.661 1.00 50.41 153 LEU A N 1
ATOM 1241 C CA . LEU A 1 153 ? -2.078 -7.985 -0.841 1.00 50.41 153 LEU A CA 1
ATOM 1242 C C . LEU A 1 153 ? -3.578 -8.322 -0.799 1.00 50.41 153 LEU A C 1
ATOM 1244 O O . LEU A 1 153 ? -3.933 -9.497 -0.714 1.00 50.41 153 LEU A O 1
ATOM 1248 N N . GLU A 1 154 ? -4.456 -7.324 -0.830 1.00 54.12 154 GLU A N 1
ATOM 1249 C CA . GLU A 1 154 ? -5.896 -7.523 -0.707 1.00 54.12 154 GLU A CA 1
ATOM 1250 C C . GLU A 1 154 ? -6.537 -8.197 -1.936 1.00 54.12 154 GLU A C 1
ATOM 1252 O O . GLU A 1 154 ? -6.026 -8.154 -3.068 1.00 54.12 154 GLU A O 1
ATOM 1257 N N . ARG A 1 155 ? -7.694 -8.813 -1.690 1.00 52.66 155 ARG A N 1
ATOM 1258 C CA . ARG A 1 155 ? -8.671 -9.286 -2.680 1.00 52.66 155 ARG A CA 1
ATOM 1259 C C . ARG A 1 155 ? -9.866 -8.319 -2.722 1.00 52.66 155 ARG A C 1
ATOM 1261 O O . ARG A 1 155 ? -10.012 -7.496 -1.822 1.00 52.66 155 ARG A O 1
ATOM 1268 N N . GLU A 1 156 ? -10.709 -8.416 -3.754 1.00 49.12 156 GLU A N 1
ATOM 1269 C CA . GLU A 1 156 ? -11.915 -7.571 -3.915 1.00 49.12 156 GLU A CA 1
ATOM 1270 C C . GLU A 1 156 ? -12.835 -7.597 -2.677 1.00 49.12 156 GLU A C 1
ATOM 1272 O O . GLU A 1 156 ? -13.455 -6.589 -2.354 1.00 49.12 156 GLU A O 1
ATOM 1277 N N . ASP A 1 157 ? -12.867 -8.718 -1.953 1.00 58.91 157 ASP A N 1
ATOM 1278 C CA . ASP A 1 157 ? -13.693 -8.977 -0.769 1.00 58.91 157 ASP A CA 1
ATOM 1279 C C . ASP A 1 157 ? -12.990 -8.706 0.570 1.00 58.91 157 ASP A C 1
ATOM 1281 O O . ASP A 1 157 ? -13.502 -9.098 1.608 1.00 58.91 157 ASP A O 1
ATOM 1285 N N . SER A 1 158 ? -11.791 -8.117 0.573 1.00 66.12 158 SER A N 1
ATOM 1286 C CA . SER A 1 158 ? -11.037 -7.936 1.822 1.00 66.12 158 SER A CA 1
ATOM 1287 C C . SER A 1 158 ? -11.560 -6.773 2.656 1.00 66.12 158 SER A C 1
ATOM 1289 O O . SER A 1 158 ? -11.785 -5.684 2.129 1.00 66.12 158 SER A O 1
ATOM 1291 N N . ASP A 1 159 ? -11.633 -6.9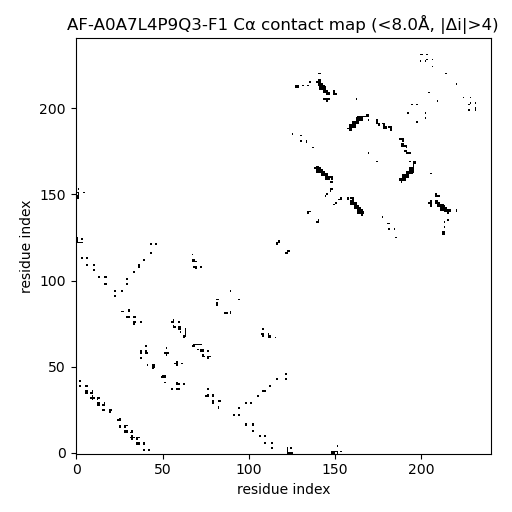58 3.964 1.00 80.81 159 ASP A N 1
ATOM 1292 C CA . ASP A 1 159 ? -12.063 -5.917 4.896 1.00 80.81 159 ASP A CA 1
ATOM 1293 C C . ASP A 1 159 ? -10.998 -4.813 5.032 1.00 80.81 159 ASP A C 1
ATOM 1295 O O . ASP A 1 159 ? -9.835 -4.958 4.624 1.00 80.81 159 ASP A O 1
ATOM 1299 N N . TRP A 1 160 ? -11.405 -3.651 5.537 1.00 83.94 160 TRP A N 1
ATOM 1300 C CA . TRP A 1 160 ? -10.490 -2.577 5.913 1.00 83.94 160 TRP A CA 1
ATOM 1301 C C . TRP A 1 160 ? -10.081 -2.731 7.376 1.00 83.94 160 TRP A C 1
ATOM 1303 O O . TRP A 1 160 ? -10.838 -2.370 8.268 1.00 83.94 160 TRP A O 1
ATOM 1313 N N . ASP A 1 161 ? -8.857 -3.204 7.608 1.00 92.88 161 ASP A N 1
ATOM 1314 C CA . ASP A 1 161 ? -8.286 -3.334 8.950 1.00 92.88 161 ASP A CA 1
ATOM 1315 C C . ASP A 1 161 ? -7.790 -1.972 9.475 1.00 92.88 161 ASP A C 1
ATOM 1317 O O . ASP A 1 161 ? -6.774 -1.438 9.015 1.00 92.88 161 ASP A O 1
ATOM 1321 N N . VAL A 1 162 ? -8.484 -1.388 10.449 1.00 95.25 162 VAL A N 1
ATOM 1322 C CA . VAL A 1 162 ? -8.186 -0.062 11.004 1.00 95.25 162 VAL A CA 1
ATOM 1323 C C . VAL A 1 162 ? -7.777 -0.163 12.472 1.00 95.25 162 VAL A C 1
ATOM 1325 O O . VAL A 1 162 ? -8.566 -0.504 13.345 1.00 95.25 162 VAL A O 1
ATOM 1328 N N . ALA A 1 163 ? -6.527 0.180 12.768 1.00 97.00 163 ALA A N 1
ATOM 1329 C CA . ALA A 1 163 ? -6.010 0.251 14.128 1.00 97.00 163 ALA A CA 1
ATOM 1330 C C . ALA A 1 163 ? -6.153 1.678 14.664 1.00 97.00 163 ALA A C 1
ATOM 1332 O O . ALA A 1 163 ? -5.747 2.634 14.003 1.00 97.00 163 ALA A O 1
ATOM 1333 N N . VAL A 1 164 ? -6.714 1.835 15.859 1.00 97.81 164 VAL A N 1
ATOM 1334 C CA . VAL A 1 164 ? -7.113 3.133 16.416 1.00 97.81 164 VAL A CA 1
ATOM 1335 C C . VAL A 1 164 ? -6.559 3.298 17.820 1.00 97.81 164 VAL A C 1
ATOM 1337 O O . VAL A 1 164 ? -6.672 2.388 18.627 1.00 97.81 164 VAL A O 1
ATOM 1340 N N . TYR A 1 165 ? -6.005 4.464 18.137 1.00 98.00 165 TYR A N 1
ATOM 1341 C CA . TYR A 1 165 ? -5.601 4.801 19.501 1.00 98.00 165 TYR A CA 1
ATOM 1342 C C . TYR A 1 165 ? -6.486 5.907 20.073 1.00 98.00 165 TYR A C 1
ATOM 1344 O O . TYR A 1 165 ? -6.614 6.983 19.474 1.00 98.00 165 TYR A O 1
ATOM 1352 N N . PHE A 1 166 ? -7.079 5.654 21.238 1.00 96.88 166 PHE A N 1
ATOM 1353 C CA . PHE A 1 166 ? -7.971 6.580 21.939 1.00 96.88 166 PHE A CA 1
ATOM 1354 C C . PHE A 1 166 ? -7.288 7.268 23.131 1.00 96.88 166 PHE A C 1
ATOM 1356 O O . PHE A 1 166 ? -7.660 8.389 23.488 1.00 96.88 166 PHE A O 1
ATOM 1363 N N . GLY A 1 167 ? -6.282 6.631 23.733 1.00 95.31 167 GLY A N 1
ATOM 1364 C CA . GLY A 1 167 ? -5.642 7.062 24.976 1.00 95.31 167 GLY A CA 1
ATOM 1365 C C . GLY A 1 167 ? -6.488 6.775 26.220 1.00 95.31 167 GLY A C 1
ATOM 1366 O O . GLY A 1 167 ? -6.442 7.551 27.178 1.00 95.31 167 GLY A O 1
ATOM 1367 N N . ARG A 1 168 ? -7.314 5.723 26.187 1.00 94.50 168 ARG A N 1
ATOM 1368 C CA . ARG A 1 168 ? -8.197 5.288 27.285 1.00 94.50 168 ARG A CA 1
ATOM 1369 C C . ARG A 1 168 ? -8.577 3.819 27.124 1.00 94.50 168 ARG A C 1
ATOM 1371 O O . ARG A 1 168 ? -8.441 3.265 26.044 1.00 94.50 168 ARG A O 1
ATOM 1378 N N . GLU A 1 169 ? -9.157 3.222 28.162 1.00 90.44 169 GLU A N 1
ATOM 1379 C CA . GLU A 1 169 ? -9.808 1.918 28.010 1.00 90.44 169 GLU A CA 1
ATOM 1380 C C . GLU A 1 169 ? -10.977 2.000 27.014 1.00 90.44 169 GLU A C 1
ATOM 1382 O O . GLU A 1 169 ? -11.806 2.923 27.057 1.00 90.44 169 GLU A O 1
ATOM 1387 N N . VAL A 1 170 ? -11.018 1.016 26.115 1.00 92.81 170 VAL A N 1
ATOM 1388 C CA . VAL A 1 170 ? -12.011 0.869 25.048 1.00 92.81 170 VAL A CA 1
ATOM 1389 C C . VAL A 1 170 ? -12.622 -0.521 25.129 1.00 92.81 170 VAL A C 1
ATOM 1391 O O . VAL A 1 170 ? -11.926 -1.517 25.327 1.00 92.81 170 VAL A O 1
ATOM 1394 N N . THR A 1 171 ? -13.939 -0.594 24.994 1.00 94.44 171 THR A N 1
ATOM 1395 C CA . THR A 1 171 ? -14.666 -1.863 24.961 1.00 94.44 171 THR A CA 1
ATOM 1396 C C . THR A 1 171 ? -14.775 -2.411 23.537 1.00 94.44 171 THR A C 1
ATOM 1398 O O . THR A 1 171 ? -14.823 -1.655 22.572 1.00 94.44 171 THR A O 1
ATOM 1401 N N . ILE A 1 172 ? -14.928 -3.733 23.406 1.00 92.88 172 ILE A N 1
ATOM 1402 C CA . ILE A 1 172 ? -15.163 -4.402 22.108 1.00 92.88 172 ILE A CA 1
ATOM 1403 C C . ILE A 1 172 ? -16.414 -3.841 21.402 1.00 92.88 172 ILE A C 1
ATOM 1405 O O . ILE A 1 172 ? -16.487 -3.803 20.178 1.00 92.88 172 ILE A O 1
ATOM 1409 N N . ILE A 1 173 ? -17.412 -3.380 22.167 1.00 95.06 173 ILE A N 1
ATOM 1410 C CA . ILE A 1 173 ? -18.616 -2.756 21.600 1.00 95.06 173 ILE A CA 1
ATOM 1411 C C . ILE A 1 173 ? -18.269 -1.414 20.945 1.00 95.06 173 ILE A C 1
ATOM 1413 O O . ILE A 1 173 ? -18.735 -1.157 19.842 1.00 95.06 173 ILE A O 1
ATOM 1417 N N . GLU A 1 174 ? -17.430 -0.587 21.571 1.00 94.88 174 GLU A N 1
ATOM 1418 C CA . GLU A 1 174 ? -17.003 0.695 20.991 1.00 94.88 174 GLU A CA 1
ATOM 1419 C C . GLU A 1 174 ? -16.159 0.507 19.721 1.00 94.88 174 GLU A C 1
ATOM 1421 O O . GLU A 1 174 ? -16.312 1.274 18.771 1.00 94.88 174 GLU A O 1
ATOM 1426 N N . GLU A 1 175 ? -15.310 -0.527 19.669 1.00 95.69 175 GLU A N 1
ATOM 1427 C CA . GLU A 1 175 ? -14.598 -0.912 18.441 1.00 95.69 175 GLU A CA 1
ATOM 1428 C C . GLU A 1 175 ? -15.589 -1.255 17.321 1.00 95.69 175 GLU A C 1
ATOM 1430 O O . GLU A 1 175 ? -15.520 -0.686 16.230 1.00 95.69 175 GLU A O 1
ATOM 1435 N N . ALA A 1 176 ? -16.556 -2.131 17.611 1.00 95.50 176 ALA A N 1
ATOM 1436 C CA . ALA A 1 176 ? -17.562 -2.565 16.648 1.00 95.50 176 ALA A CA 1
ATOM 1437 C C . ALA A 1 176 ? -18.472 -1.416 16.177 1.00 95.50 176 ALA A C 1
ATOM 1439 O O . ALA A 1 176 ? -18.830 -1.350 15.001 1.00 95.50 176 ALA A O 1
ATOM 1440 N N . GLU A 1 177 ? -18.842 -0.490 17.063 1.00 97.44 177 GLU A N 1
ATOM 1441 C CA . GLU A 1 177 ? -19.652 0.681 16.716 1.00 97.44 177 GLU A CA 1
ATOM 1442 C C . GLU A 1 177 ? -18.891 1.659 15.809 1.00 97.44 177 GLU A C 1
ATOM 1444 O O . GLU A 1 177 ? -19.454 2.133 14.816 1.00 97.44 177 GLU A O 1
ATOM 1449 N N . LEU A 1 178 ? -17.607 1.917 16.089 1.00 97.00 178 LEU A N 1
ATOM 1450 C CA . LEU A 1 178 ? -16.759 2.714 15.201 1.00 97.00 178 LEU A CA 1
ATOM 1451 C C . LEU A 1 178 ? -16.574 2.016 13.845 1.00 97.00 178 LEU A C 1
ATOM 1453 O O . LEU A 1 178 ? -16.712 2.664 12.806 1.00 97.00 178 LEU A O 1
ATOM 1457 N N . GLY A 1 179 ? -16.324 0.703 13.838 1.00 95.81 179 GLY A N 1
ATOM 1458 C CA . GLY A 1 179 ? -16.223 -0.099 12.616 1.00 95.81 179 GLY A CA 1
ATOM 1459 C C . GLY A 1 179 ? -17.495 -0.034 11.771 1.00 95.81 179 GLY A C 1
ATOM 1460 O O . GLY A 1 179 ? -17.429 0.242 10.573 1.00 95.81 179 GLY A O 1
ATOM 1461 N N . ALA A 1 180 ? -18.671 -0.161 12.390 1.00 95.62 180 ALA A N 1
ATOM 1462 C CA . ALA A 1 180 ? -19.957 -0.044 11.705 1.00 95.62 180 ALA A CA 1
ATOM 1463 C C . ALA A 1 180 ? -20.193 1.362 11.124 1.00 95.62 180 ALA A C 1
ATOM 1465 O O . ALA A 1 180 ? -20.721 1.503 10.016 1.00 95.62 180 ALA A O 1
ATOM 1466 N N . GLU A 1 181 ? -19.797 2.418 11.843 1.00 96.12 181 GLU A N 1
ATOM 1467 C CA . GLU A 1 181 ? -19.907 3.784 11.335 1.00 96.12 181 GLU A CA 1
ATOM 1468 C C . GLU A 1 181 ? -18.978 4.014 10.138 1.00 96.12 181 GLU A C 1
ATOM 1470 O O . GLU A 1 181 ? -19.430 4.520 9.109 1.00 96.12 181 GLU A O 1
ATOM 1475 N N . LEU A 1 182 ? -17.708 3.610 10.238 1.00 93.38 182 LEU A N 1
ATOM 1476 C CA . LEU A 1 182 ? -16.751 3.700 9.133 1.00 93.38 182 LEU A CA 1
ATOM 1477 C C . LEU A 1 182 ? -17.224 2.877 7.929 1.00 93.38 182 LEU A C 1
ATOM 1479 O O . LEU A 1 182 ? -17.212 3.387 6.809 1.00 93.38 182 LEU A O 1
ATOM 1483 N N . SER A 1 183 ? -17.732 1.665 8.162 1.00 90.31 183 SER A N 1
ATOM 1484 C CA . SER A 1 183 ? -18.252 0.785 7.110 1.00 90.31 183 SER A CA 1
ATOM 1485 C C . SER A 1 183 ? -19.373 1.446 6.313 1.00 90.31 183 SER A C 1
ATOM 1487 O O . SER A 1 183 ? -19.408 1.390 5.085 1.00 90.31 183 SER A O 1
ATOM 1489 N N . LYS A 1 184 ? -20.272 2.157 7.004 1.00 89.94 184 LYS A N 1
ATOM 1490 C CA . LYS A 1 184 ? -21.361 2.902 6.365 1.00 89.94 184 LYS A CA 1
ATOM 1491 C C . LYS A 1 184 ? -20.854 4.026 5.463 1.00 89.94 184 LYS A C 1
ATOM 1493 O O . LYS A 1 184 ? -21.455 4.276 4.423 1.00 89.94 184 LYS A O 1
ATOM 1498 N N . TRP A 1 185 ? -19.801 4.731 5.869 1.00 86.94 185 TRP A N 1
ATOM 1499 C CA . TRP A 1 185 ? -19.229 5.811 5.064 1.00 86.94 185 TRP A CA 1
ATOM 1500 C C . TRP A 1 185 ? -18.417 5.306 3.873 1.00 86.94 185 TRP A C 1
ATOM 1502 O O . TRP A 1 185 ? -18.328 6.006 2.867 1.00 86.94 185 TRP A O 1
ATOM 1512 N N . LEU A 1 186 ? -17.810 4.127 4.005 1.00 80.81 186 LEU A N 1
ATOM 1513 C CA . LEU A 1 186 ? -16.942 3.535 2.990 1.00 80.81 186 LEU A CA 1
ATOM 1514 C C . LEU A 1 186 ? -17.656 2.571 2.049 1.00 80.81 186 LEU A C 1
ATOM 1516 O O . LEU A 1 186 ? -17.048 2.144 1.072 1.00 80.81 186 LEU A O 1
ATOM 1520 N N . GLU A 1 187 ? -18.917 2.238 2.340 1.00 82.12 187 GLU A N 1
ATOM 1521 C CA . GLU A 1 187 ? -19.691 1.219 1.622 1.00 82.12 187 GLU A CA 1
ATOM 1522 C C . GLU A 1 187 ? -18.916 -0.113 1.500 1.00 82.12 187 GLU A C 1
ATOM 1524 O O . GLU A 1 187 ? -19.000 -0.817 0.496 1.00 82.12 187 GLU A O 1
ATOM 1529 N N . ALA A 1 188 ? -18.143 -0.448 2.538 1.00 82.31 188 ALA A N 1
ATOM 1530 C CA . ALA A 1 188 ? -17.271 -1.618 2.625 1.00 82.31 188 ALA A CA 1
ATOM 1531 C C . ALA A 1 188 ? -17.142 -2.069 4.088 1.00 82.31 188 ALA A C 1
ATOM 1533 O O . ALA A 1 188 ? -17.347 -1.259 4.987 1.00 82.31 188 ALA A O 1
ATOM 1534 N N . GLU A 1 189 ? -16.786 -3.330 4.336 1.00 85.19 189 GLU A N 1
ATOM 1535 C CA . GLU A 1 189 ? -16.533 -3.824 5.697 1.00 85.19 189 GLU A CA 1
ATOM 1536 C C . GLU A 1 189 ? -15.252 -3.205 6.279 1.00 85.19 189 GLU A C 1
ATOM 1538 O O . GLU A 1 189 ? -14.226 -3.092 5.599 1.00 85.19 189 GLU A O 1
ATOM 1543 N N . VAL A 1 190 ? -15.329 -2.762 7.535 1.00 91.50 190 VAL A N 1
ATOM 1544 C CA . VAL A 1 190 ? -14.235 -2.132 8.280 1.00 91.50 190 VAL A CA 1
ATOM 1545 C C . VAL A 1 190 ? -14.133 -2.786 9.652 1.00 91.50 190 VAL A C 1
ATOM 1547 O O . VAL A 1 190 ? -15.020 -2.610 10.490 1.00 91.50 190 VAL A O 1
ATOM 1550 N N . ASP A 1 191 ? -13.007 -3.450 9.892 1.00 93.81 191 ASP A N 1
ATOM 1551 C CA . ASP A 1 191 ? -12.664 -4.038 11.180 1.00 93.81 191 ASP A CA 1
ATOM 1552 C C . ASP A 1 191 ? -11.783 -3.073 11.965 1.00 93.81 191 ASP A C 1
ATOM 1554 O O . ASP A 1 191 ? -10.710 -2.667 11.515 1.00 93.81 191 ASP A O 1
ATOM 1558 N N . VAL A 1 192 ? -12.240 -2.690 13.155 1.00 96.62 192 VAL A N 1
ATOM 1559 C CA . VAL A 1 192 ? -11.520 -1.763 14.031 1.00 96.62 192 VAL A CA 1
ATOM 1560 C C . VAL A 1 192 ? -10.889 -2.516 15.188 1.00 96.62 192 VAL A C 1
ATOM 1562 O O . VAL A 1 192 ? -11.544 -3.325 15.834 1.00 96.62 192 VAL A O 1
ATOM 1565 N N . VAL A 1 193 ? -9.633 -2.189 15.489 1.00 96.81 193 VAL A N 1
ATOM 1566 C CA . VAL A 1 193 ? -8.934 -2.667 16.686 1.00 96.81 193 VAL A CA 1
ATOM 1567 C C . VAL A 1 193 ? -8.409 -1.482 17.489 1.00 96.81 193 VAL A C 1
ATOM 1569 O O . VAL A 1 193 ? -7.719 -0.618 16.935 1.00 96.81 193 VAL A O 1
ATOM 1572 N N . ALA A 1 194 ? -8.687 -1.440 18.794 1.00 97.25 194 ALA A N 1
ATOM 1573 C CA . ALA A 1 194 ? -8.102 -0.447 19.683 1.00 97.25 194 ALA A CA 1
ATOM 1574 C C . ALA A 1 194 ? -6.662 -0.831 20.056 1.00 97.25 194 ALA A C 1
ATOM 1576 O O . ALA A 1 194 ? -6.401 -1.843 20.708 1.00 97.25 194 ALA A O 1
ATOM 1577 N N . LEU A 1 195 ? -5.713 0.025 19.681 1.00 97.00 195 LEU A N 1
ATOM 1578 C CA . LEU A 1 195 ? -4.300 -0.083 20.040 1.00 97.00 195 LEU A CA 1
ATOM 1579 C C . LEU A 1 195 ? -4.077 0.023 21.551 1.00 97.00 195 LEU A C 1
ATOM 1581 O O . LEU A 1 195 ? -3.091 -0.508 22.045 1.00 97.00 195 LEU A O 1
ATOM 1585 N N . ASP A 1 196 ? -5.000 0.662 22.275 1.00 95.75 196 ASP A N 1
ATOM 1586 C CA . ASP A 1 196 ? -4.978 0.784 23.735 1.00 95.75 196 ASP A CA 1
ATOM 1587 C C . ASP A 1 196 ? -4.938 -0.581 24.450 1.00 95.75 196 ASP A C 1
ATOM 1589 O O . ASP A 1 196 ? -4.339 -0.692 25.516 1.00 95.75 196 ASP A O 1
ATOM 1593 N N . ASN A 1 197 ? -5.541 -1.618 23.851 1.00 91.38 197 ASN A N 1
ATOM 1594 C CA . ASN A 1 197 ? -5.660 -2.964 24.429 1.00 91.38 197 ASN A CA 1
ATOM 1595 C C . ASN A 1 197 ? -5.043 -4.065 23.544 1.00 91.38 197 ASN A C 1
ATOM 1597 O O . ASN A 1 197 ? -5.182 -5.255 23.840 1.00 91.38 197 ASN A O 1
ATOM 1601 N N . ALA A 1 198 ? -4.417 -3.692 22.426 1.00 93.62 198 ALA A N 1
ATOM 1602 C CA . ALA A 1 198 ? -3.921 -4.644 21.443 1.00 93.62 198 ALA A CA 1
ATOM 1603 C C . ALA A 1 198 ? -2.678 -5.398 21.955 1.00 93.62 198 ALA A C 1
ATOM 1605 O O . ALA A 1 198 ? -1.828 -4.812 22.626 1.00 93.62 198 ALA A O 1
ATOM 1606 N N . PRO A 1 199 ? -2.509 -6.687 21.603 1.00 94.00 199 PRO A N 1
ATOM 1607 C CA . PRO A 1 199 ? -1.278 -7.405 21.909 1.00 94.00 199 PRO A CA 1
ATOM 1608 C C . PRO A 1 199 ? -0.084 -6.789 21.161 1.00 94.00 199 PRO A C 1
ATOM 1610 O O . PRO A 1 199 ? -0.217 -6.367 20.008 1.00 94.00 199 PRO A O 1
ATOM 1613 N N . LEU A 1 200 ? 1.097 -6.804 21.790 1.00 92.12 200 LEU A N 1
ATOM 1614 C CA . LEU A 1 200 ? 2.325 -6.208 21.241 1.00 92.12 200 LEU A CA 1
ATOM 1615 C C . LEU A 1 200 ? 2.687 -6.739 19.845 1.00 92.12 200 LEU A C 1
ATOM 1617 O O . LEU A 1 200 ? 3.150 -5.971 19.005 1.00 92.12 200 LEU A O 1
ATOM 1621 N N . ASP A 1 201 ? 2.406 -8.012 19.552 1.00 91.44 201 ASP A N 1
ATOM 1622 C CA . ASP A 1 201 ? 2.629 -8.600 18.223 1.00 91.44 201 ASP A CA 1
ATOM 1623 C C . ASP A 1 201 ? 1.804 -7.903 17.128 1.00 91.44 201 ASP A C 1
ATOM 1625 O O . ASP A 1 201 ? 2.295 -7.651 16.024 1.00 91.44 201 ASP A O 1
ATOM 1629 N N . LEU A 1 202 ? 0.546 -7.558 17.431 1.00 92.62 202 LEU A N 1
ATOM 1630 C CA . LEU A 1 202 ? -0.314 -6.823 16.506 1.00 92.62 202 LEU A CA 1
ATOM 1631 C C . LEU A 1 202 ? 0.165 -5.381 16.363 1.00 92.62 202 LEU A C 1
ATOM 1633 O O . LEU A 1 202 ? 0.244 -4.875 15.243 1.00 92.62 202 LEU A O 1
ATOM 1637 N N . ILE A 1 203 ? 0.526 -4.739 17.476 1.00 93.88 203 ILE A N 1
ATOM 1638 C CA . ILE A 1 203 ? 1.064 -3.378 17.450 1.00 93.88 203 ILE A CA 1
ATOM 1639 C C . ILE A 1 203 ? 2.324 -3.326 16.582 1.00 93.88 203 ILE A C 1
ATOM 1641 O O . ILE A 1 203 ? 2.438 -2.448 15.730 1.00 93.88 203 ILE A O 1
ATOM 1645 N N . TYR A 1 204 ? 3.225 -4.301 16.700 1.00 91.75 204 TYR A N 1
ATOM 1646 C CA . TYR A 1 204 ? 4.409 -4.387 15.850 1.00 91.75 204 TYR A CA 1
ATOM 1647 C C . TYR A 1 204 ? 4.060 -4.497 14.357 1.00 91.75 204 TYR A C 1
ATOM 1649 O O . TYR A 1 204 ? 4.684 -3.832 13.529 1.00 91.75 204 TYR A O 1
ATOM 1657 N N . ILE A 1 205 ? 3.036 -5.279 13.989 1.00 88.00 205 ILE A N 1
ATOM 1658 C CA . ILE A 1 205 ? 2.542 -5.341 12.602 1.00 88.00 205 ILE A CA 1
ATOM 1659 C C . ILE A 1 205 ? 2.042 -3.966 12.141 1.00 88.00 205 ILE A C 1
ATOM 1661 O O . ILE A 1 205 ? 2.370 -3.545 11.030 1.00 88.00 205 ILE A O 1
ATOM 1665 N N . VAL A 1 206 ? 1.285 -3.256 12.983 1.00 92.69 206 VAL A N 1
ATOM 1666 C CA . VAL A 1 206 ? 0.784 -1.905 12.683 1.00 92.69 206 VAL A CA 1
ATOM 1667 C C . VAL A 1 206 ? 1.938 -0.914 12.518 1.00 92.69 206 VAL A C 1
ATOM 1669 O O . VAL A 1 206 ? 1.950 -0.168 11.545 1.00 92.69 206 VAL A O 1
ATOM 1672 N N . LEU A 1 207 ? 2.942 -0.936 13.397 1.00 89.06 207 LEU A N 1
ATOM 1673 C CA . LEU A 1 207 ? 4.119 -0.066 13.299 1.00 89.06 207 LEU A CA 1
ATOM 1674 C C . LEU A 1 207 ? 4.964 -0.361 12.051 1.00 89.06 207 LEU A C 1
ATOM 1676 O O . LEU A 1 207 ? 5.506 0.555 11.435 1.00 89.06 207 LEU A O 1
ATOM 1680 N N . ARG A 1 208 ? 5.090 -1.638 11.670 1.00 83.81 208 ARG A N 1
ATOM 1681 C CA . ARG A 1 208 ? 5.906 -2.064 10.525 1.00 83.81 208 ARG A CA 1
ATOM 1682 C C . ARG A 1 208 ? 5.233 -1.775 9.185 1.00 83.81 208 ARG A C 1
ATOM 1684 O O . ARG A 1 208 ? 5.886 -1.283 8.266 1.00 83.81 208 ARG A O 1
ATOM 1691 N N . ASP A 1 209 ? 3.956 -2.131 9.062 1.00 80.88 209 ASP A N 1
ATOM 1692 C CA . ASP A 1 209 ? 3.255 -2.179 7.773 1.00 80.88 209 ASP A CA 1
ATOM 1693 C C . ASP A 1 209 ? 2.168 -1.105 7.629 1.00 80.88 209 ASP A C 1
ATOM 1695 O O . ASP A 1 209 ? 1.701 -0.851 6.512 1.00 80.88 209 ASP A O 1
ATOM 1699 N N . GLY A 1 210 ? 1.743 -0.501 8.740 1.00 82.50 210 GLY A N 1
ATOM 1700 C CA . GLY A 1 210 ? 0.605 0.401 8.798 1.00 82.50 210 GLY A CA 1
ATOM 1701 C C . GLY A 1 210 ? 0.823 1.712 8.050 1.00 82.50 210 GLY A C 1
ATOM 1702 O O . GLY A 1 210 ? 1.931 2.234 7.923 1.00 82.50 210 GLY A O 1
ATOM 1703 N N . VAL A 1 211 ? -0.276 2.266 7.546 1.00 85.62 211 VAL A N 1
ATOM 1704 C CA . VAL A 1 211 ? -0.320 3.578 6.903 1.00 85.62 211 VAL A CA 1
ATOM 1705 C C . VAL A 1 211 ? -1.150 4.504 7.775 1.00 85.62 211 VAL A C 1
ATOM 1707 O O . VAL A 1 211 ? -2.298 4.195 8.071 1.00 85.62 211 VAL A O 1
ATOM 1710 N N . VAL A 1 212 ? -0.586 5.643 8.179 1.00 87.88 212 VAL A N 1
ATOM 1711 C CA . VAL A 1 212 ? -1.320 6.656 8.953 1.00 87.88 212 VAL A CA 1
ATOM 1712 C C . VAL A 1 212 ? -2.491 7.171 8.119 1.00 87.88 212 VAL A C 1
ATOM 1714 O O . VAL A 1 212 ? -2.288 7.700 7.026 1.00 87.88 212 VAL A O 1
ATOM 1717 N N . ILE A 1 213 ? -3.705 7.039 8.649 1.00 91.56 213 ILE A N 1
ATOM 1718 C CA . ILE A 1 213 ? -4.943 7.505 8.004 1.00 91.56 213 ILE A CA 1
ATOM 1719 C C . ILE A 1 213 ? -5.603 8.666 8.752 1.00 91.56 213 ILE A C 1
ATOM 1721 O O . ILE A 1 213 ? -6.372 9.423 8.162 1.00 91.56 213 ILE A O 1
ATOM 1725 N N . TYR A 1 214 ? -5.276 8.847 10.034 1.00 94.25 214 TYR A N 1
ATOM 1726 C CA . TYR A 1 214 ? -5.722 9.976 10.846 1.00 94.25 214 TYR A CA 1
ATOM 1727 C C . TYR A 1 214 ? -4.733 10.250 11.987 1.00 94.25 214 TYR A C 1
ATOM 1729 O O . TYR A 1 214 ? -4.161 9.321 12.553 1.00 94.25 214 TYR A O 1
ATOM 1737 N N . SER A 1 215 ? -4.546 11.522 12.342 1.00 94.06 215 SER A N 1
ATOM 1738 C CA . SER A 1 215 ? -3.712 11.948 13.470 1.00 94.06 215 SER A CA 1
ATOM 1739 C C . SER A 1 215 ? -4.151 13.331 13.957 1.00 94.06 215 SER A C 1
ATOM 1741 O O . SER A 1 215 ? -4.076 14.311 13.217 1.00 94.06 215 SER A O 1
ATOM 1743 N N . GLU A 1 216 ? -4.654 13.400 15.190 1.00 92.81 216 GLU A N 1
ATOM 1744 C CA . GLU A 1 216 ? -5.014 14.644 15.881 1.00 92.81 216 GLU A CA 1
ATOM 1745 C C . GLU A 1 216 ? -3.760 15.373 16.387 1.00 92.81 216 GLU A C 1
ATOM 1747 O O . GLU A 1 216 ? -3.667 16.597 16.283 1.00 92.81 216 GLU A O 1
ATOM 1752 N N . ASP A 1 217 ? -2.786 14.616 16.901 1.00 90.81 217 ASP A N 1
ATOM 1753 C CA . ASP A 1 217 ? -1.515 15.122 17.416 1.00 90.81 217 ASP A CA 1
ATOM 1754 C C . ASP A 1 217 ? -0.350 14.235 16.951 1.00 90.81 217 ASP A C 1
ATOM 1756 O O . ASP A 1 217 ? -0.077 13.157 17.485 1.00 90.81 217 ASP A O 1
ATOM 1760 N N . GLU A 1 218 ? 0.383 14.734 15.954 1.00 90.56 218 GLU A N 1
ATOM 1761 C CA . GLU A 1 218 ? 1.556 14.064 15.391 1.00 90.56 218 GLU A CA 1
ATOM 1762 C C . GLU A 1 218 ? 2.698 13.866 16.394 1.00 90.56 218 GLU A C 1
ATOM 1764 O O . GLU A 1 218 ? 3.505 12.952 16.220 1.00 90.56 218 GLU A O 1
ATOM 1769 N N . LYS A 1 219 ? 2.814 14.715 17.423 1.00 92.94 219 LYS A N 1
ATOM 1770 C CA . LYS A 1 219 ? 3.855 14.546 18.445 1.00 92.94 219 LYS A CA 1
ATOM 1771 C C . LYS A 1 219 ? 3.508 13.380 19.355 1.00 92.94 219 LYS A C 1
ATOM 1773 O O . LYS A 1 219 ? 4.372 12.539 19.585 1.00 92.94 219 LYS A O 1
ATOM 1778 N N . LEU A 1 220 ? 2.254 13.316 19.804 1.00 95.69 220 LEU A N 1
ATOM 1779 C CA . LEU A 1 220 ? 1.745 12.204 20.604 1.00 95.69 220 LEU A CA 1
ATOM 1780 C C . LEU A 1 220 ? 1.910 10.877 19.857 1.00 95.69 220 LEU A C 1
ATOM 1782 O O . LEU A 1 220 ? 2.451 9.929 20.416 1.00 95.69 220 LEU A O 1
ATOM 1786 N N . ARG A 1 221 ? 1.507 10.833 18.580 1.00 97.56 221 ARG A N 1
ATOM 1787 C CA . ARG A 1 221 ? 1.625 9.636 17.739 1.00 97.56 221 ARG A CA 1
ATOM 1788 C C . ARG A 1 221 ? 3.066 9.134 17.663 1.00 97.56 221 ARG A C 1
ATOM 1790 O O . ARG A 1 221 ? 3.322 7.976 17.960 1.00 97.56 221 ARG A O 1
ATOM 1797 N N . LYS A 1 222 ? 4.014 10.009 17.313 1.00 89.50 222 LYS A N 1
ATOM 1798 C CA . LYS A 1 222 ? 5.434 9.636 17.185 1.00 89.50 222 LYS A CA 1
ATOM 1799 C C . LYS A 1 222 ? 6.056 9.204 18.506 1.00 89.50 222 LYS A C 1
ATOM 1801 O O . LYS A 1 222 ? 6.908 8.325 18.511 1.00 89.50 222 LYS A O 1
ATOM 1806 N N . GLN A 1 223 ? 5.670 9.844 19.608 1.00 95.75 223 GLN A N 1
ATOM 1807 C CA . GLN A 1 223 ? 6.138 9.448 20.930 1.00 95.75 223 GLN A CA 1
ATOM 1808 C C . GLN A 1 223 ? 5.651 8.035 21.268 1.00 95.75 223 GLN A C 1
ATOM 1810 O O . GLN A 1 223 ? 6.470 7.192 21.621 1.00 95.75 223 GLN A O 1
ATOM 1815 N N . TRP A 1 224 ? 4.359 7.768 21.065 1.00 96.81 224 TRP A N 1
ATOM 1816 C CA . TRP A 1 224 ? 3.773 6.445 21.266 1.00 96.81 224 TRP A CA 1
ATOM 1817 C C . TRP A 1 224 ? 4.444 5.378 20.385 1.00 96.81 224 TRP A C 1
ATOM 1819 O O . TRP A 1 224 ? 4.842 4.339 20.894 1.00 96.81 224 TRP A O 1
ATOM 1829 N N . GLU A 1 225 ? 4.679 5.657 19.093 1.00 93.38 225 GLU A N 1
ATOM 1830 C CA . GLU A 1 225 ? 5.378 4.722 18.191 1.00 93.38 225 GLU A CA 1
ATOM 1831 C C . GLU A 1 225 ? 6.763 4.322 18.718 1.00 93.38 225 GLU A C 1
ATOM 1833 O O . GLU A 1 225 ? 7.139 3.155 18.642 1.00 93.38 225 GLU A O 1
ATOM 1838 N N . ILE A 1 226 ? 7.530 5.286 19.241 1.00 91.50 226 ILE A N 1
ATOM 1839 C CA . ILE A 1 226 ? 8.871 5.034 19.781 1.00 91.50 226 ILE A CA 1
ATOM 1840 C C . ILE A 1 226 ? 8.784 4.207 21.065 1.00 91.50 226 ILE A C 1
ATOM 1842 O O . ILE A 1 226 ? 9.504 3.219 21.196 1.00 91.50 226 ILE A O 1
ATOM 1846 N N . GLU A 1 227 ? 7.927 4.612 22.004 1.00 93.62 227 GLU A N 1
ATOM 1847 C CA . GLU A 1 227 ? 7.781 3.954 23.306 1.00 93.62 227 GLU A CA 1
ATOM 1848 C C . GLU A 1 227 ? 7.331 2.499 23.141 1.00 93.62 227 GLU A C 1
ATOM 1850 O O . GLU A 1 227 ? 7.987 1.593 23.654 1.00 93.62 227 GLU A O 1
ATOM 1855 N N . THR A 1 228 ? 6.293 2.253 22.341 1.00 91.25 228 THR A N 1
ATOM 1856 C CA . THR A 1 228 ? 5.769 0.899 22.134 1.00 91.25 228 THR A CA 1
ATOM 1857 C C . THR A 1 228 ? 6.699 0.025 21.292 1.00 91.25 228 THR A C 1
ATOM 1859 O O . THR A 1 228 ? 6.751 -1.190 21.478 1.00 91.25 228 THR A O 1
ATOM 1862 N N . TYR A 1 229 ? 7.487 0.613 20.386 1.00 90.56 229 TYR A N 1
ATOM 1863 C CA . TYR A 1 229 ? 8.515 -0.143 19.671 1.00 90.56 229 TYR A CA 1
ATOM 1864 C C . TYR A 1 229 ? 9.621 -0.638 20.609 1.00 90.56 229 TYR A C 1
ATOM 1866 O O . TYR A 1 229 ? 10.049 -1.783 20.489 1.00 90.56 229 TYR A O 1
ATOM 1874 N N . LEU A 1 230 ? 10.075 0.203 21.545 1.00 91.06 230 LEU A N 1
ATOM 1875 C CA . LEU A 1 230 ? 11.058 -0.203 22.553 1.00 91.06 230 LEU A CA 1
ATOM 1876 C C . LEU A 1 230 ? 10.496 -1.299 23.465 1.00 91.06 230 LEU A C 1
ATOM 1878 O O . LEU A 1 230 ? 11.165 -2.306 23.665 1.00 91.06 230 LEU A O 1
ATOM 1882 N N . GLU A 1 231 ? 9.250 -1.153 23.921 1.00 91.25 231 GLU A N 1
ATOM 1883 C CA . GLU A 1 231 ? 8.555 -2.178 24.710 1.00 91.25 231 GLU A CA 1
ATOM 1884 C C . GLU A 1 231 ? 8.472 -3.523 23.971 1.00 91.25 231 GLU A C 1
ATOM 1886 O O . GLU A 1 231 ? 8.748 -4.574 24.548 1.00 91.25 231 GLU A O 1
ATOM 1891 N N . TYR A 1 232 ? 8.162 -3.503 22.671 1.00 90.88 232 TYR A N 1
ATOM 1892 C CA . TYR A 1 232 ? 8.176 -4.712 21.849 1.00 90.88 232 TYR A CA 1
ATOM 1893 C C . TYR A 1 232 ? 9.575 -5.336 21.742 1.00 90.88 232 TYR A C 1
ATOM 1895 O O . TYR A 1 232 ? 9.692 -6.559 21.758 1.00 90.88 232 TYR A O 1
ATOM 1903 N N . LEU A 1 233 ? 10.638 -4.534 21.608 1.00 86.31 233 LEU A N 1
ATOM 1904 C CA . LEU A 1 233 ? 12.004 -5.063 21.538 1.00 86.31 233 LEU A CA 1
ATOM 1905 C C . LEU A 1 233 ? 12.413 -5.758 22.839 1.00 86.31 233 LEU A C 1
ATOM 1907 O O . LEU A 1 233 ? 13.016 -6.829 22.773 1.00 86.31 233 LEU A O 1
ATOM 1911 N N . ASP A 1 234 ? 12.056 -5.177 23.984 1.00 89.50 234 ASP A N 1
ATOM 1912 C CA . ASP A 1 234 ? 12.293 -5.782 25.294 1.00 89.50 234 ASP A CA 1
ATOM 1913 C C . ASP A 1 234 ? 11.513 -7.103 25.409 1.00 89.50 234 ASP A C 1
ATOM 1915 O O . ASP A 1 234 ? 12.111 -8.154 25.640 1.00 89.50 234 ASP A O 1
ATOM 1919 N N . TYR A 1 235 ? 10.212 -7.086 25.091 1.00 88.75 235 TYR A N 1
ATOM 1920 C CA . TYR A 1 235 ? 9.365 -8.283 25.043 1.00 88.75 235 TYR A CA 1
ATOM 1921 C C . TYR A 1 235 ? 9.937 -9.375 24.130 1.00 88.75 235 TYR A C 1
ATOM 1923 O O . TYR A 1 235 ? 10.006 -10.533 24.521 1.00 88.75 235 TYR A O 1
ATOM 1931 N N . ALA A 1 236 ? 10.378 -9.031 22.918 1.00 83.56 236 ALA A N 1
ATOM 1932 C CA . ALA A 1 236 ? 10.913 -9.993 21.957 1.00 83.56 236 ALA A CA 1
ATOM 1933 C C . ALA A 1 236 ? 12.260 -10.588 22.395 1.00 83.56 236 ALA A C 1
ATOM 1935 O O . ALA A 1 236 ? 12.582 -11.717 22.014 1.00 83.56 236 ALA A O 1
ATOM 1936 N N . SER A 1 237 ? 13.049 -9.843 23.175 1.00 79.75 237 SER A N 1
ATOM 1937 C CA . SER A 1 237 ? 14.325 -10.326 23.703 1.00 79.75 237 SER A CA 1
ATOM 1938 C C . SER A 1 237 ? 14.138 -11.434 24.744 1.00 79.75 237 SER A C 1
ATOM 1940 O O . SER A 1 237 ? 14.891 -12.406 24.718 1.00 79.75 237 SER A O 1
ATOM 1942 N N . ASP A 1 238 ? 13.061 -11.375 25.534 1.00 74.75 238 ASP A N 1
ATOM 1943 C CA . ASP A 1 238 ? 12.715 -12.381 26.547 1.00 74.75 238 ASP A CA 1
ATOM 1944 C C . ASP A 1 238 ? 12.289 -13.743 25.950 1.00 74.75 238 ASP A C 1
ATOM 1946 O O . ASP A 1 238 ? 12.305 -14.754 26.647 1.00 74.75 238 ASP A O 1
ATOM 1950 N N . TYR A 1 239 ? 11.920 -13.807 24.662 1.00 60.78 239 TYR A N 1
ATOM 1951 C CA . TYR A 1 239 ? 11.581 -15.064 23.961 1.00 60.78 239 TYR A CA 1
ATOM 1952 C C . TYR A 1 239 ? 12.776 -15.740 23.275 1.00 60.78 239 TYR A C 1
ATOM 1954 O O . TYR A 1 239 ? 12.631 -16.834 22.721 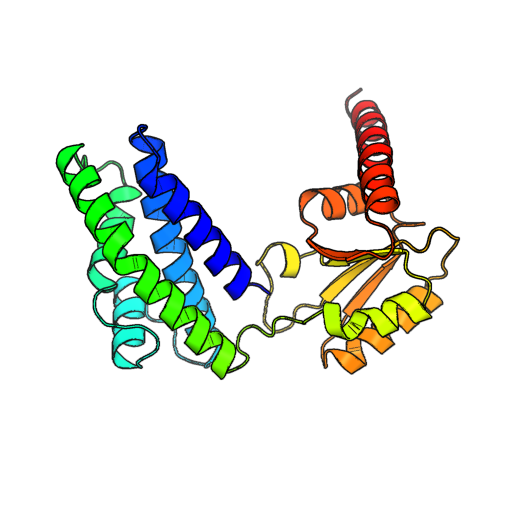1.00 60.78 239 TYR A O 1
ATOM 1962 N N . LEU A 1 240 ? 13.932 -15.073 23.239 1.00 54.91 240 LEU A N 1
ATOM 1963 C CA . LEU A 1 240 ? 15.158 -15.579 22.616 1.00 54.91 240 LEU A CA 1
ATOM 1964 C C . LEU A 1 240 ? 16.167 -16.136 23.637 1.00 54.91 240 LEU A C 1
ATOM 1966 O O . LEU A 1 240 ? 17.223 -16.622 23.220 1.00 54.91 240 LEU A O 1
ATOM 1970 N N . GLU A 1 241 ? 15.829 -16.111 24.930 1.00 44.72 241 GLU A N 1
ATOM 1971 C CA . GLU A 1 241 ? 16.511 -16.832 26.021 1.00 44.72 241 GLU A CA 1
ATOM 1972 C C . GLU A 1 241 ? 15.795 -18.145 26.383 1.00 44.72 241 GLU A C 1
ATOM 1974 O O . GLU A 1 241 ? 16.511 -19.130 26.689 1.00 44.72 241 GLU A O 1
#

Radius of gyration: 21.35 Å; Cα contacts (8 Å, |Δi|>4): 303; chains: 1; bounding box: 48×32×56 Å

InterPro domains:
  IPR008201 Ribonuclease HepT-like [PF01934] (23-110)
  IPR037038 tRNA nuclease HepT-like superfamily [G3DSA:1.20.120.580] (1-121)
  IPR041633 Polymerase beta, nucleotidyltransferase [PF18765] (134-219)
  IPR043519 Nucleotidyltransferase superfamily [G3DSA:3.30.460.10] (127-213)
  IPR043519 Nucleotidyltransferase superfamily [SSF81301] (133-213)
  IPR052930 Protein adenylyltransferase MntA [NF047752] (138-236)
  IPR052930 Protein adenylyltransferase MntA [PTHR43852] (134-239)

pLDDT: mean 86.78, std 11.89, range [42.94, 98.0]

Sequence (241 aa):
MRIFRILEDAERRLKRIETSGDEDVLRWNIHAAIQDILDVLAIIFSEEGWKKPPSYSKLAREAEERGVIPEGLVPFAKVRNALAHAYREIDEKELTALRVRVLEKLPLFLSALRSYVSARGIDPVVEWSSLAHVFKRWGVKFAYLFGSRARGLEREDSDWDVAVYFGREVTIIEEAELGAELSKWLEAEVDVVALDNAPLDLIYIVLRDGVVIYSEDEKLRKQWEIETYLEYLDYASDYLE